Protein AF-A0A834FIR3-F1 (afdb_monomer)

Radius of gyration: 31.42 Å; Cα contacts (8 Å, |Δi|>4): 88; chains: 1; bounding box: 72×52×87 Å

pLDDT: mean 88.75, std 13.15, range [37.69, 98.5]

Foldseek 3Di:
DDDDDDDPDPPVVVVVVVLVVLLVVLVVCVVVVNFDADDDPVVVVVVVVLVVVLVVLVVVLVVLVVVLVVLVVVLVVLLVVLVVVLVVQDPPDPCNVVSVVVSVVSNVVSVVVSVCSVPPPNVVSVVVSVVSVVLVVLVVVLVSLSSQLRSLVVVLVVQVPDPDHDPVVNVVSVVSNVVSVVVNVVSVVVNVD

Structure (mmCIF, N/CA/C/O backbone):
data_AF-A0A834FIR3-F1
#
_entry.id   AF-A0A834FIR3-F1
#
loop_
_atom_site.group_PDB
_atom_site.id
_atom_site.type_symbol
_atom_site.label_atom_id
_atom_site.label_alt_id
_atom_site.label_comp_id
_atom_site.label_asym_id
_atom_site.label_entity_id
_atom_site.label_seq_id
_atom_site.pdbx_PDB_ins_code
_atom_site.Cartn_x
_atom_site.Cartn_y
_atom_site.Cartn_z
_atom_site.occupancy
_atom_site.B_iso_or_equiv
_atom_site.auth_seq_id
_atom_site.au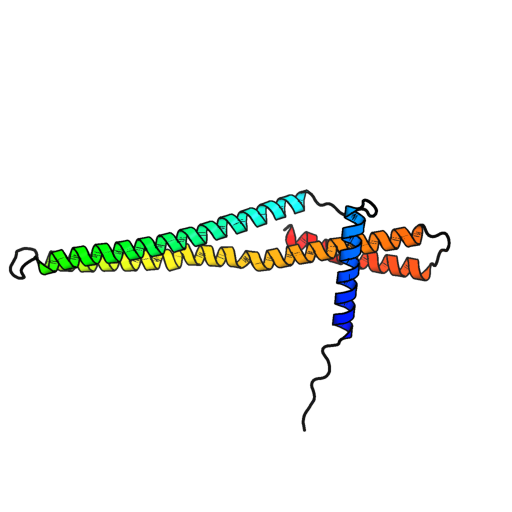th_comp_id
_atom_site.auth_asym_id
_atom_site.auth_atom_id
_atom_site.pdbx_PDB_model_num
ATOM 1 N N . MET A 1 1 ? 11.406 -41.138 27.921 1.00 37.69 1 MET A N 1
ATOM 2 C CA . MET A 1 1 ? 10.651 -40.087 28.632 1.00 37.69 1 MET A CA 1
ATOM 3 C C . MET A 1 1 ? 10.076 -39.148 27.589 1.00 37.69 1 MET A C 1
ATOM 5 O O . MET A 1 1 ? 10.851 -38.566 26.847 1.00 37.69 1 MET A O 1
ATOM 9 N N . ALA A 1 2 ? 8.752 -39.085 27.468 1.00 41.34 2 ALA A N 1
ATOM 10 C CA . ALA A 1 2 ? 8.058 -38.166 26.570 1.00 41.34 2 ALA A CA 1
ATOM 11 C C . ALA A 1 2 ? 7.219 -37.226 27.440 1.00 41.34 2 ALA A C 1
ATOM 13 O O . ALA A 1 2 ? 6.271 -37.675 28.084 1.00 41.34 2 ALA A O 1
ATOM 14 N N . GLU A 1 3 ? 7.594 -35.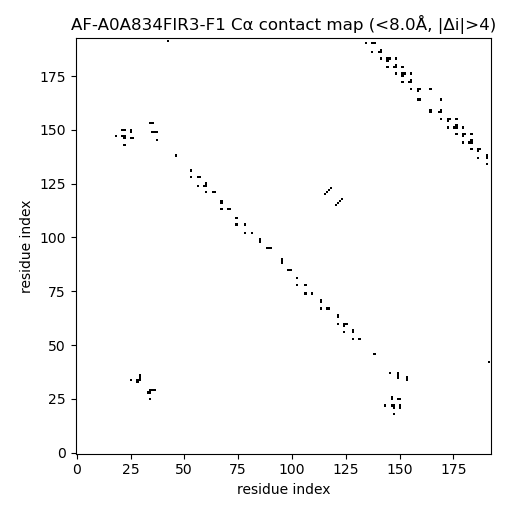949 27.503 1.00 38.56 3 GLU A N 1
ATOM 15 C CA . GLU A 1 3 ? 6.746 -34.924 28.106 1.00 38.56 3 GLU A CA 1
ATOM 16 C C . GLU A 1 3 ? 5.714 -34.453 27.079 1.00 38.56 3 GLU A C 1
ATOM 18 O O . GLU A 1 3 ? 6.030 -33.926 26.014 1.00 38.56 3 GLU A O 1
ATOM 23 N N . ILE A 1 4 ? 4.454 -34.699 27.422 1.00 43.91 4 ILE A N 1
ATOM 24 C CA . ILE A 1 4 ? 3.258 -34.301 26.689 1.00 43.91 4 ILE A CA 1
ATOM 25 C C . ILE A 1 4 ? 2.975 -32.829 27.006 1.00 43.91 4 ILE A C 1
ATOM 27 O O . ILE A 1 4 ? 2.707 -32.472 28.155 1.00 43.91 4 ILE A O 1
ATOM 31 N N . GLY A 1 5 ? 2.990 -31.980 25.975 1.00 43.16 5 GLY A N 1
ATOM 32 C CA . GLY A 1 5 ? 2.603 -30.572 26.053 1.00 43.16 5 GLY A CA 1
ATOM 33 C C . GLY A 1 5 ? 1.158 -30.401 26.531 1.00 43.16 5 GLY A C 1
ATOM 34 O O . GLY A 1 5 ? 0.202 -30.599 25.780 1.00 43.16 5 GLY A O 1
ATOM 35 N N . LYS A 1 6 ? 0.987 -30.019 27.800 1.00 45.47 6 LYS A N 1
ATOM 36 C CA . LYS A 1 6 ? -0.312 -29.721 28.409 1.00 45.47 6 LYS A CA 1
ATOM 37 C C . LYS A 1 6 ? -0.866 -28.383 27.902 1.00 45.47 6 LYS A C 1
ATOM 39 O O . LYS A 1 6 ? -0.466 -27.316 28.346 1.00 45.47 6 LYS A O 1
ATOM 44 N N . GLY A 1 7 ? -1.866 -28.475 27.027 1.00 46.91 7 GLY A N 1
ATOM 45 C CA . GLY A 1 7 ? -3.089 -27.675 27.099 1.00 46.91 7 GLY A CA 1
ATOM 46 C C . GLY A 1 7 ? -2.969 -26.155 26.965 1.00 46.91 7 GLY A C 1
ATOM 47 O O . GLY A 1 7 ? -3.201 -25.420 27.926 1.00 46.91 7 GLY A O 1
ATOM 48 N N . VAL A 1 8 ? -2.880 -25.661 25.728 1.00 50.97 8 VAL A N 1
ATOM 49 C CA . VAL A 1 8 ? -3.417 -24.333 25.360 1.00 50.97 8 VAL A CA 1
ATOM 50 C C . VAL A 1 8 ? -4.963 -24.411 25.291 1.00 50.97 8 VAL A C 1
ATOM 52 O O . VAL A 1 8 ? -5.600 -24.319 24.253 1.00 50.97 8 VAL A O 1
ATOM 55 N N . THR A 1 9 ? -5.532 -24.710 26.464 1.00 53.72 9 THR A N 1
ATOM 56 C CA . THR A 1 9 ? -6.818 -24.350 27.092 1.00 53.72 9 THR A CA 1
ATOM 57 C C . THR A 1 9 ? -8.055 -23.999 26.241 1.00 53.72 9 THR A C 1
ATOM 59 O O . THR A 1 9 ? -8.329 -22.835 25.938 1.00 53.72 9 THR A O 1
ATOM 62 N N . ALA A 1 10 ? -8.947 -24.986 26.083 1.00 60.44 10 ALA A N 1
ATOM 63 C CA . ALA A 1 10 ? -10.346 -24.848 25.649 1.00 60.44 10 ALA A CA 1
ATOM 64 C C . ALA A 1 10 ? -11.140 -23.713 26.345 1.00 60.44 10 ALA A C 1
ATOM 66 O O . ALA A 1 10 ? -12.034 -23.122 25.742 1.00 60.44 10 ALA A O 1
ATOM 67 N N . GLY A 1 11 ? -10.784 -23.334 27.580 1.00 59.84 11 GLY A N 1
ATOM 68 C CA . GLY A 1 11 ? -11.414 -22.222 28.309 1.00 59.84 11 GLY A CA 1
ATOM 69 C C . GLY A 1 11 ? -11.197 -20.834 27.685 1.00 59.84 11 GLY A C 1
ATOM 70 O O . GLY A 1 11 ? -12.103 -20.000 27.705 1.00 59.84 11 GLY A O 1
ATOM 71 N N . LYS A 1 12 ? -10.039 -20.577 27.055 1.00 61.72 12 LYS A N 1
ATOM 72 C CA . LYS A 1 12 ? -9.802 -19.318 26.318 1.00 61.72 12 LYS A CA 1
ATOM 73 C C . LYS A 1 12 ? -10.615 -19.270 25.025 1.00 61.72 12 LYS A C 1
ATOM 75 O O . LYS A 1 12 ? -11.109 -18.208 24.648 1.00 61.72 12 LYS A O 1
ATOM 80 N N . LEU A 1 13 ? -10.789 -20.420 24.372 1.00 65.06 13 LEU A N 1
ATOM 81 C CA . LEU A 1 13 ? -11.626 -20.550 23.180 1.00 65.06 13 LEU A CA 1
ATOM 82 C C . LEU A 1 13 ? -13.103 -20.308 23.522 1.00 65.06 13 LEU A C 1
ATOM 84 O O . LEU A 1 13 ? -13.733 -19.475 22.876 1.00 65.06 13 LEU A O 1
ATOM 88 N N . ALA A 1 14 ? -13.618 -20.925 24.591 1.00 70.38 14 ALA A N 1
ATOM 89 C CA . ALA A 1 14 ? -14.989 -20.715 25.066 1.00 70.38 14 ALA A CA 1
ATOM 90 C C . ALA A 1 14 ? -15.265 -19.244 25.440 1.00 70.38 14 ALA A C 1
ATOM 92 O O . ALA A 1 14 ? -16.246 -18.658 24.986 1.00 70.38 14 ALA A O 1
ATOM 93 N N . SER A 1 15 ? -14.347 -18.610 26.178 1.00 75.12 15 SER A N 1
ATOM 94 C CA . SER A 1 15 ? -14.413 -17.180 26.525 1.00 75.12 15 SER A CA 1
ATOM 95 C C . SER A 1 15 ? -14.449 -16.271 25.287 1.00 75.12 15 SER A C 1
ATOM 97 O O . SER A 1 15 ? -15.244 -15.330 25.211 1.00 75.12 15 SER A O 1
ATOM 99 N N . ASN A 1 16 ? -13.621 -16.560 24.280 1.00 74.44 16 ASN A N 1
ATOM 100 C CA . ASN A 1 16 ? -13.590 -15.793 23.036 1.00 74.44 16 ASN A CA 1
ATOM 101 C C . ASN A 1 16 ? -14.861 -15.980 22.198 1.00 74.44 16 ASN A C 1
ATOM 103 O O . ASN A 1 16 ? -15.331 -15.013 21.596 1.00 74.44 16 ASN A O 1
ATOM 107 N N . VAL A 1 17 ? -15.424 -17.191 22.167 1.00 80.81 17 VAL A N 1
ATOM 108 C CA . VAL A 1 17 ? -16.707 -17.473 21.507 1.00 80.81 17 VAL A CA 1
ATOM 109 C C . VAL A 1 17 ? -17.838 -16.712 22.199 1.00 80.81 17 VAL A C 1
ATOM 111 O O . VAL A 1 17 ? -18.606 -16.031 21.522 1.00 80.81 17 VAL A O 1
ATOM 114 N N . GLN A 1 18 ? -17.881 -16.714 23.533 1.00 81.00 18 GLN A N 1
ATOM 115 C CA . GLN A 1 18 ? -18.895 -15.979 24.290 1.00 81.00 18 GLN A CA 1
ATOM 116 C C . GLN A 1 18 ? -18.826 -14.465 24.043 1.00 81.00 18 GLN A C 1
ATOM 118 O O . GLN A 1 18 ? -19.854 -13.843 23.785 1.00 81.00 18 GLN A O 1
ATOM 123 N N . LYS A 1 19 ? -17.620 -13.878 24.002 1.00 82.94 19 LYS A N 1
ATOM 124 C CA . LYS A 1 19 ? -17.437 -12.459 23.635 1.00 82.94 19 LYS A CA 1
ATOM 125 C C . LYS A 1 19 ? -17.852 -12.150 22.196 1.00 82.94 19 LYS A C 1
ATOM 127 O O . LYS A 1 19 ? -18.292 -11.047 21.899 1.00 82.94 19 LYS A O 1
ATOM 132 N N . ARG A 1 20 ? -17.683 -13.090 21.260 1.00 79.88 20 ARG A N 1
ATOM 133 C CA . ARG A 1 20 ? -18.158 -12.901 19.877 1.00 79.88 20 ARG A CA 1
ATOM 134 C C . ARG A 1 20 ? -19.683 -12.859 19.819 1.00 79.88 20 ARG A C 1
ATOM 136 O O . ARG A 1 20 ? -20.220 -12.001 19.125 1.00 79.88 20 ARG A O 1
ATOM 143 N N . LEU A 1 21 ? -20.352 -13.743 20.560 1.00 80.56 21 LEU A N 1
ATOM 144 C CA . LEU A 1 21 ? -21.812 -13.779 20.647 1.00 80.56 21 LEU A CA 1
ATOM 145 C C . LEU A 1 21 ? -22.371 -12.512 21.302 1.00 80.56 21 LEU A C 1
ATOM 147 O O . LEU A 1 21 ? -23.276 -11.904 20.736 1.00 80.56 21 LEU A O 1
ATOM 151 N N . SER A 1 22 ? -21.788 -12.059 22.419 1.00 81.38 22 SER A N 1
ATOM 152 C CA . SER A 1 22 ? -22.238 -10.832 23.092 1.00 81.38 22 SER A CA 1
ATOM 153 C C . SER A 1 22 ? -22.094 -9.600 22.197 1.00 81.38 22 SER A C 1
ATOM 155 O O . SER A 1 22 ? -23.031 -8.821 22.072 1.00 81.38 22 SER A O 1
ATOM 157 N N . ARG A 1 23 ? -20.972 -9.459 21.478 1.00 87.25 23 ARG A N 1
ATOM 158 C CA . ARG A 1 23 ? -20.782 -8.363 20.511 1.00 87.25 23 ARG A CA 1
ATOM 159 C C . ARG A 1 23 ? -21.790 -8.398 19.371 1.00 87.25 23 ARG A C 1
ATOM 161 O O . ARG A 1 23 ? -22.250 -7.349 18.933 1.00 87.25 23 ARG A O 1
ATOM 168 N N . AL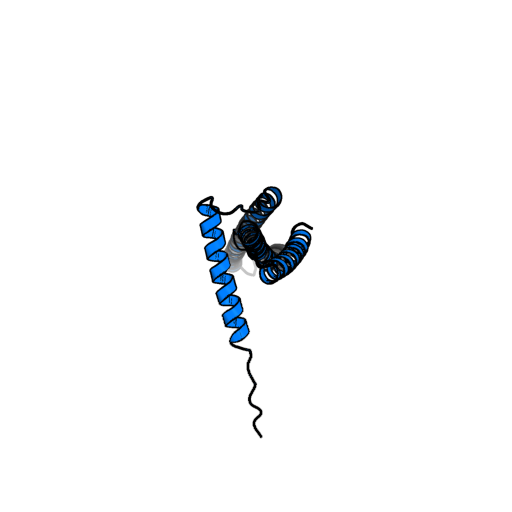A A 1 24 ? -22.083 -9.586 18.843 1.00 84.75 24 ALA A N 1
ATOM 169 C CA . ALA A 1 24 ? -23.066 -9.731 17.777 1.00 84.75 24 ALA A CA 1
ATOM 170 C C . ALA A 1 24 ? -24.461 -9.322 18.268 1.00 84.75 24 ALA A C 1
ATOM 172 O O . ALA A 1 24 ? -25.157 -8.587 17.573 1.00 84.75 24 ALA A O 1
ATOM 173 N N . GLN A 1 25 ? -24.827 -9.740 19.483 1.00 86.25 25 GLN A N 1
ATOM 174 C CA . GLN A 1 25 ? -26.074 -9.348 20.129 1.00 86.25 25 GLN A CA 1
ATOM 175 C C . GLN A 1 25 ? -26.152 -7.830 20.342 1.00 86.25 25 GLN A C 1
ATOM 177 O O . GLN A 1 25 ? -27.154 -7.227 19.965 1.00 86.25 25 GLN A O 1
ATOM 182 N N . GLU A 1 26 ? -25.096 -7.210 20.874 1.00 87.31 26 GLU A N 1
ATOM 183 C CA . GLU A 1 26 ? -25.044 -5.764 21.119 1.00 87.31 26 GLU A CA 1
ATOM 184 C C . GLU A 1 26 ? -25.233 -4.966 19.823 1.00 87.31 26 GLU A C 1
ATOM 186 O O . GLU A 1 26 ? -26.116 -4.117 19.736 1.00 87.31 26 GLU A O 1
ATOM 191 N N . LYS A 1 27 ? -24.502 -5.322 18.759 1.00 84.69 27 LYS A N 1
ATOM 192 C CA . LYS A 1 27 ? -24.646 -4.673 17.445 1.00 84.69 27 LYS A CA 1
ATOM 193 C C . LYS A 1 27 ? -26.062 -4.776 16.880 1.00 84.69 27 LYS A C 1
ATOM 195 O O . LYS A 1 27 ? -26.528 -3.858 16.210 1.00 84.69 27 LYS A O 1
ATOM 200 N N . VAL A 1 28 ? -26.745 -5.901 17.101 1.00 86.56 28 VAL A N 1
ATOM 201 C CA . VAL A 1 28 ? -28.147 -6.062 16.687 1.00 86.56 28 VAL A CA 1
ATOM 202 C C . VAL A 1 28 ? -29.057 -5.164 17.525 1.00 86.56 28 VAL A C 1
ATOM 204 O O . VAL A 1 28 ? -29.923 -4.499 16.964 1.00 86.56 28 VAL A O 1
ATOM 207 N N . MET A 1 29 ? -28.847 -5.093 18.841 1.00 80.88 29 MET A N 1
ATOM 208 C CA . MET A 1 29 ? -29.624 -4.228 19.737 1.00 80.88 29 MET A CA 1
ATOM 209 C C . MET A 1 29 ? -29.469 -2.744 19.387 1.00 80.88 29 MET A C 1
ATOM 211 O O . MET A 1 29 ? -30.474 -2.037 19.321 1.00 80.88 29 MET A O 1
ATOM 215 N N . GLN A 1 30 ? -28.249 -2.302 19.077 1.00 85.19 30 GLN A N 1
ATOM 216 C CA . GLN A 1 30 ? -27.955 -0.948 18.599 1.00 85.19 30 GLN A CA 1
ATOM 217 C C . GLN A 1 30 ? -28.688 -0.644 17.285 1.00 85.19 30 GLN A C 1
ATOM 219 O O . GLN A 1 30 ? -29.423 0.337 17.193 1.00 85.19 30 GLN A O 1
ATOM 224 N N . LYS A 1 31 ? -28.594 -1.539 16.288 1.00 85.00 31 LYS A N 1
ATOM 225 C CA . LYS A 1 31 ? -29.304 -1.390 15.001 1.00 85.00 31 LYS A CA 1
ATOM 226 C C . LYS A 1 31 ? -30.828 -1.343 15.133 1.00 85.00 31 LYS A C 1
ATOM 228 O O . LYS A 1 31 ? -31.489 -0.760 14.282 1.00 85.00 31 LYS A O 1
ATOM 233 N N . LEU A 1 32 ? -31.382 -1.973 16.167 1.00 84.50 32 LEU A N 1
ATOM 234 C CA . LEU A 1 32 ? -32.815 -1.958 16.467 1.00 84.50 32 LEU A CA 1
ATOM 235 C C . LEU A 1 32 ? -33.236 -0.775 17.359 1.00 84.50 32 LEU A C 1
ATOM 237 O O . LEU A 1 32 ? -34.404 -0.707 17.737 1.00 84.50 32 LEU A O 1
ATOM 241 N N . GLY A 1 33 ? -32.311 0.120 17.732 1.00 80.69 33 GLY A N 1
ATOM 242 C CA . GLY A 1 33 ? -32.575 1.256 18.623 1.00 80.69 33 GLY A CA 1
ATOM 243 C C . GLY A 1 33 ? -32.875 0.857 20.072 1.00 80.69 33 GLY A C 1
ATOM 244 O O . GLY A 1 33 ? -33.495 1.621 20.806 1.00 80.69 33 GLY A O 1
ATOM 245 N N . LYS A 1 34 ? -32.492 -0.360 20.481 1.00 83.25 34 LYS A N 1
ATOM 246 C CA . LYS A 1 34 ? -32.751 -0.911 21.824 1.00 83.25 34 LYS A CA 1
ATOM 247 C C . LYS A 1 34 ? -31.576 -0.754 22.792 1.00 83.25 34 LYS A C 1
ATOM 249 O O . LYS A 1 34 ? -31.751 -1.023 23.977 1.00 83.25 34 LYS A O 1
ATOM 254 N N . ALA A 1 35 ? -30.408 -0.357 22.296 1.00 80.81 35 ALA A N 1
ATOM 255 C CA . ALA A 1 35 ? -29.225 -0.038 23.085 1.00 80.81 35 ALA A CA 1
ATOM 256 C C . ALA A 1 35 ? -28.509 1.170 22.470 1.00 80.81 35 ALA A C 1
ATOM 258 O O . ALA A 1 35 ? -28.467 1.303 21.246 1.00 80.81 35 ALA A O 1
ATOM 259 N N . ASP A 1 36 ? -27.950 2.032 23.317 1.00 79.50 36 ASP A N 1
ATOM 260 C CA . ASP A 1 36 ? -27.189 3.198 22.872 1.00 79.50 36 ASP A CA 1
ATOM 261 C C . ASP A 1 36 ? -25.800 2.772 22.379 1.00 79.50 36 ASP A C 1
ATOM 263 O O . ASP A 1 36 ? -25.083 2.040 23.069 1.00 79.50 36 ASP A O 1
ATOM 267 N N . GLU A 1 37 ? -25.397 3.265 21.210 1.00 84.19 37 GLU A N 1
ATOM 268 C CA . GLU A 1 37 ? -24.061 3.064 20.639 1.00 84.19 37 GLU A CA 1
ATOM 269 C C . GLU A 1 37 ? -23.156 4.251 20.973 1.00 84.19 37 GLU A C 1
ATOM 271 O O . GLU A 1 37 ? -23.570 5.411 20.889 1.00 84.19 37 GLU A O 1
ATOM 276 N N . THR A 1 38 ? -21.906 3.974 21.345 1.00 81.69 38 THR A N 1
ATOM 277 C CA . THR A 1 38 ? -20.891 5.027 21.420 1.00 81.69 38 THR A CA 1
ATOM 278 C C . THR A 1 38 ? -20.473 5.423 20.005 1.00 81.69 38 THR A C 1
ATOM 280 O O . THR A 1 38 ? -19.922 4.611 19.266 1.00 81.69 38 THR A O 1
ATOM 283 N N . ARG A 1 39 ? -20.725 6.682 19.633 1.00 79.56 39 ARG A N 1
ATOM 284 C CA . ARG A 1 39 ? -20.301 7.259 18.351 1.00 79.56 39 ARG A CA 1
ATOM 285 C C . ARG A 1 39 ? -19.126 8.197 18.541 1.00 79.56 39 ARG A C 1
ATOM 287 O O . ARG A 1 39 ? -19.151 9.056 19.418 1.00 79.56 39 ARG A O 1
ATOM 294 N N . ASP A 1 40 ? -18.135 8.050 17.674 1.00 83.69 40 ASP A N 1
ATOM 295 C CA . ASP A 1 40 ? -16.948 8.896 17.627 1.00 83.69 40 ASP A CA 1
ATOM 296 C C . ASP A 1 40 ? -16.767 9.367 16.184 1.00 83.69 40 ASP A C 1
ATOM 298 O O . ASP A 1 40 ? -16.046 8.759 15.396 1.00 83.69 40 ASP A O 1
ATOM 302 N N . ALA A 1 41 ? -17.503 10.421 15.820 1.00 85.94 41 ALA A N 1
ATOM 303 C CA . ALA A 1 41 ? -17.556 10.916 14.446 1.00 85.94 41 ALA A CA 1
ATOM 304 C C . ALA A 1 41 ? -16.174 11.353 13.930 1.00 85.94 41 ALA A C 1
ATOM 306 O O . ALA A 1 41 ? -15.855 11.128 12.765 1.00 85.94 41 ALA A O 1
ATOM 307 N N . ALA A 1 42 ? -15.337 11.919 14.806 1.00 86.00 42 ALA A N 1
ATOM 308 C CA . ALA A 1 42 ? -13.970 12.293 14.462 1.00 86.00 42 ALA A CA 1
ATOM 309 C C . ALA A 1 42 ? -13.121 11.051 14.143 1.00 86.00 42 ALA A C 1
ATOM 311 O O . ALA A 1 42 ? -12.402 11.025 13.144 1.00 86.00 42 ALA A O 1
ATOM 312 N N . PHE A 1 43 ? -13.235 9.988 14.947 1.00 88.06 43 PHE A N 1
ATOM 313 C CA . PHE A 1 43 ? -12.555 8.726 14.659 1.00 88.06 43 PHE A CA 1
ATOM 314 C C . PHE A 1 43 ? -13.076 8.044 13.391 1.00 88.06 43 PHE A C 1
ATOM 316 O O . PHE A 1 43 ? -12.283 7.527 12.606 1.00 88.06 43 PHE A O 1
ATOM 323 N N . GLU A 1 44 ? -14.386 8.060 13.153 1.00 90.56 44 GLU A N 1
ATOM 324 C CA . GLU A 1 44 ? -14.986 7.523 11.926 1.00 90.56 44 GLU A CA 1
ATOM 325 C C . GLU A 1 44 ? -14.453 8.234 10.672 1.00 90.56 44 GLU A C 1
ATOM 327 O O . GLU A 1 44 ? -14.112 7.569 9.690 1.00 90.56 44 GLU A O 1
ATOM 332 N N . GLU A 1 45 ? -14.299 9.561 10.721 1.00 91.31 45 GLU A N 1
ATOM 333 C CA . GLU A 1 45 ? -13.676 10.340 9.647 1.00 91.31 45 GLU A CA 1
ATOM 334 C C . GLU A 1 45 ? -12.197 9.965 9.455 1.00 91.31 45 GLU A C 1
ATOM 336 O O . GLU A 1 45 ? -11.762 9.717 8.326 1.00 91.31 45 GLU A O 1
ATOM 341 N N . MET A 1 46 ? -11.428 9.831 10.543 1.00 91.44 46 MET A N 1
ATOM 342 C CA . MET A 1 46 ? -10.036 9.368 10.473 1.00 91.44 46 MET A CA 1
ATOM 343 C C . MET A 1 46 ? -9.925 7.970 9.848 1.00 91.44 46 MET A C 1
ATOM 345 O O . MET A 1 46 ? -9.055 7.737 9.010 1.00 91.44 46 MET A O 1
ATOM 349 N N . VAL A 1 47 ? -10.829 7.044 10.186 1.00 93.88 47 VAL A N 1
ATOM 350 C CA . VAL A 1 47 ? -10.877 5.699 9.588 1.00 93.88 47 VAL A CA 1
ATOM 351 C C . VAL A 1 47 ? -11.257 5.758 8.106 1.00 93.88 47 VAL A C 1
ATOM 353 O O . VAL A 1 47 ? -10.704 5.004 7.299 1.00 93.88 47 VAL A O 1
ATOM 356 N N . ALA A 1 48 ? -12.178 6.641 7.714 1.00 94.25 48 ALA A N 1
ATOM 357 C CA . ALA A 1 48 ? -12.518 6.851 6.309 1.00 94.25 48 ALA A CA 1
ATOM 358 C C . ALA A 1 48 ? -11.305 7.362 5.513 1.00 94.25 48 ALA A C 1
ATOM 360 O O . ALA A 1 48 ? -10.970 6.791 4.470 1.00 94.25 48 ALA A O 1
ATOM 361 N N . ASN A 1 49 ? -10.595 8.357 6.051 1.00 95.44 49 ASN A N 1
ATOM 362 C CA . ASN A 1 49 ? -9.370 8.900 5.463 1.00 95.44 49 ASN A CA 1
ATOM 363 C C . ASN A 1 49 ? -8.258 7.844 5.383 1.00 95.44 49 ASN A C 1
ATOM 365 O O . ASN A 1 49 ? -7.654 7.679 4.325 1.00 95.44 49 ASN A O 1
ATOM 369 N N . PHE A 1 50 ? -8.055 7.057 6.443 1.00 96.62 50 PHE A N 1
ATOM 370 C CA . PHE A 1 50 ? -7.114 5.933 6.459 1.00 96.62 50 PHE A CA 1
ATOM 371 C C . PHE A 1 50 ? -7.413 4.913 5.351 1.00 96.62 50 PHE A C 1
ATOM 373 O O . PHE A 1 50 ? -6.519 4.513 4.603 1.00 96.62 50 PHE A O 1
ATOM 380 N N . ASN A 1 51 ? -8.677 4.500 5.202 1.00 96.38 51 ASN A N 1
ATOM 381 C CA . ASN A 1 51 ? -9.064 3.536 4.170 1.00 96.38 51 ASN A CA 1
ATOM 382 C C . ASN A 1 51 ? -8.887 4.105 2.757 1.00 96.38 51 ASN A C 1
ATOM 384 O O . ASN A 1 51 ? -8.444 3.380 1.863 1.00 96.38 51 ASN A O 1
ATOM 388 N N . LYS A 1 52 ? -9.202 5.391 2.560 1.00 97.50 52 LYS A N 1
ATOM 389 C CA . LYS A 1 52 ? -8.966 6.092 1.295 1.00 97.50 52 LYS A CA 1
ATOM 390 C C . LYS A 1 52 ? -7.474 6.115 0.958 1.00 97.50 52 LYS A C 1
ATOM 392 O O . LYS A 1 52 ? -7.099 5.697 -0.133 1.00 97.50 52 LYS A O 1
ATOM 397 N N . GLN A 1 53 ? -6.633 6.505 1.912 1.00 97.50 53 GLN A N 1
ATOM 398 C CA . GLN A 1 53 ? -5.183 6.571 1.744 1.00 97.50 53 GLN A CA 1
ATOM 399 C C . GLN A 1 53 ? -4.576 5.195 1.417 1.00 97.50 53 GLN A C 1
ATOM 401 O O . GLN A 1 53 ? -3.766 5.074 0.500 1.00 97.50 53 GLN A O 1
ATOM 406 N N . MET A 1 54 ? -5.029 4.135 2.097 1.00 97.25 54 MET A N 1
ATOM 407 C CA . MET A 1 54 ? -4.624 2.753 1.805 1.00 97.25 54 MET A CA 1
ATOM 408 C C . MET A 1 54 ? -4.977 2.345 0.368 1.00 97.25 54 MET A C 1
ATOM 410 O O . MET A 1 54 ? -4.174 1.715 -0.326 1.00 97.25 54 MET A O 1
ATOM 414 N N . ALA A 1 55 ? -6.191 2.681 -0.080 1.00 97.94 55 ALA A N 1
ATOM 415 C CA . ALA A 1 55 ? -6.678 2.342 -1.413 1.00 97.94 55 ALA A CA 1
ATOM 416 C C . ALA A 1 55 ? -5.918 3.107 -2.507 1.00 97.94 55 ALA A C 1
ATOM 418 O O . ALA A 1 55 ? -5.499 2.504 -3.497 1.00 97.94 55 ALA A O 1
ATOM 419 N N . GLU A 1 56 ? -5.696 4.407 -2.311 1.00 98.12 56 GLU A N 1
ATOM 420 C CA . GLU A 1 56 ? -4.914 5.251 -3.219 1.00 98.12 56 GLU A CA 1
ATOM 421 C C . GLU A 1 56 ? -3.455 4.787 -3.303 1.00 98.12 56 GLU A C 1
ATOM 423 O O . GLU A 1 56 ? -2.934 4.628 -4.406 1.00 98.12 56 GLU A O 1
ATOM 428 N N . GLY A 1 57 ? -2.823 4.462 -2.171 1.00 97.62 57 GLY A N 1
ATOM 429 C CA . GLY A 1 57 ? -1.467 3.912 -2.154 1.00 97.62 57 GLY A CA 1
ATOM 430 C C . GLY A 1 57 ? -1.370 2.551 -2.856 1.00 97.62 57 GLY A C 1
ATOM 431 O O . GLY A 1 57 ? -0.451 2.320 -3.638 1.00 97.62 57 GLY A O 1
ATOM 432 N N . THR A 1 58 ? -2.353 1.665 -2.658 1.00 98.06 58 THR A N 1
ATOM 433 C CA . THR A 1 58 ? -2.408 0.365 -3.359 1.00 98.06 58 THR A CA 1
ATOM 434 C C . THR A 1 58 ? -2.561 0.550 -4.871 1.00 98.06 58 THR A C 1
ATOM 436 O O . THR A 1 58 ? -1.941 -0.167 -5.659 1.00 98.06 58 THR A O 1
ATOM 439 N N . LYS A 1 59 ? -3.371 1.529 -5.295 1.00 98.31 59 LYS A N 1
ATOM 440 C CA . LYS A 1 59 ? -3.502 1.888 -6.708 1.00 98.31 59 LYS A CA 1
ATOM 441 C C . LYS A 1 59 ? -2.171 2.401 -7.268 1.00 98.31 59 LYS A C 1
ATOM 443 O O . LYS A 1 59 ? -1.735 1.896 -8.297 1.00 98.31 59 LYS A O 1
ATOM 448 N N . LEU A 1 60 ? -1.500 3.315 -6.564 1.00 98.06 60 LEU A N 1
ATOM 449 C CA . LEU A 1 60 ? -0.181 3.827 -6.949 1.00 98.06 60 LEU A CA 1
ATOM 450 C C . LEU A 1 60 ? 0.843 2.696 -7.117 1.00 98.06 60 LEU A C 1
ATOM 452 O O . LEU A 1 60 ? 1.536 2.651 -8.126 1.00 98.06 60 LEU A O 1
ATOM 456 N N . GLN A 1 61 ? 0.907 1.753 -6.172 1.00 98.19 61 GLN A N 1
ATOM 457 C CA . GLN A 1 61 ? 1.795 0.589 -6.259 1.00 98.19 61 GLN A CA 1
ATOM 458 C C . GLN A 1 61 ? 1.527 -0.240 -7.523 1.00 98.19 61 GLN A C 1
ATOM 460 O O . GLN A 1 61 ? 2.459 -0.666 -8.206 1.00 98.19 61 GLN A O 1
ATOM 465 N N . LYS A 1 62 ? 0.249 -0.484 -7.838 1.00 98.38 62 LYS A N 1
ATOM 466 C CA . LYS A 1 62 ? -0.147 -1.225 -9.040 1.00 98.38 62 LYS A CA 1
ATOM 467 C C . LYS A 1 62 ? 0.280 -0.490 -10.311 1.00 98.38 62 LYS A C 1
ATOM 469 O O . LYS A 1 62 ? 0.851 -1.118 -11.201 1.00 98.38 62 LYS A O 1
ATOM 474 N N . ASP A 1 63 ? 0.017 0.810 -10.378 1.00 98.12 63 ASP A N 1
ATOM 475 C CA . ASP A 1 63 ? 0.341 1.634 -11.542 1.00 98.12 63 ASP A CA 1
ATOM 476 C C . ASP A 1 63 ? 1.868 1.752 -11.721 1.00 98.12 63 ASP A C 1
ATOM 478 O O . ASP A 1 63 ? 2.364 1.635 -12.840 1.00 98.12 63 ASP A O 1
ATOM 482 N N . LEU A 1 64 ? 2.633 1.845 -10.627 1.00 98.00 64 LEU A N 1
ATOM 483 C CA . LEU A 1 64 ? 4.099 1.827 -10.647 1.00 98.00 64 LEU A CA 1
ATOM 484 C C . LEU A 1 64 ? 4.660 0.488 -11.151 1.00 98.00 64 LEU A C 1
ATOM 486 O O . LEU A 1 64 ? 5.568 0.470 -11.978 1.00 98.00 64 LEU A O 1
ATOM 490 N N . LYS A 1 65 ? 4.092 -0.645 -10.721 1.00 97.62 65 LYS A N 1
ATOM 491 C CA . LYS A 1 65 ? 4.482 -1.969 -11.241 1.00 97.62 65 LYS A CA 1
ATOM 492 C C . LYS A 1 65 ? 4.178 -2.101 -12.734 1.00 97.62 65 LYS A C 1
ATOM 494 O O . LYS A 1 65 ? 4.992 -2.644 -13.475 1.00 97.62 65 LYS A O 1
ATOM 499 N N . ALA A 1 66 ? 3.034 -1.587 -13.188 1.00 98.19 66 ALA A N 1
ATOM 500 C CA . ALA A 1 66 ? 2.705 -1.552 -14.612 1.00 98.19 66 ALA A CA 1
ATOM 501 C C . ALA A 1 66 ? 3.687 -0.666 -15.399 1.00 98.19 66 ALA A C 1
ATOM 503 O O . ALA A 1 66 ? 4.139 -1.059 -16.474 1.00 98.19 66 ALA A O 1
ATOM 504 N N . TYR A 1 67 ? 4.070 0.483 -14.837 1.00 98.00 67 TYR A N 1
ATOM 505 C CA . TYR A 1 67 ? 5.084 1.362 -15.412 1.00 98.00 67 TYR A CA 1
ATOM 506 C C . TYR A 1 67 ? 6.439 0.660 -15.573 1.00 98.00 67 TYR A C 1
ATOM 508 O O . TYR A 1 67 ? 7.022 0.709 -16.651 1.00 98.00 67 TYR A O 1
ATOM 516 N N . MET A 1 68 ? 6.905 -0.073 -14.558 1.00 97.25 68 MET A N 1
ATOM 517 C CA . MET A 1 68 ? 8.155 -0.843 -14.643 1.00 97.25 68 MET A CA 1
ATOM 518 C C . MET A 1 68 ? 8.136 -1.880 -15.772 1.00 97.25 68 MET A C 1
ATOM 520 O O . MET A 1 68 ? 9.116 -2.025 -16.502 1.00 97.25 68 MET A O 1
ATOM 524 N N . VAL A 1 69 ? 7.008 -2.572 -15.962 1.00 97.56 69 VAL A N 1
ATOM 525 C CA . VAL A 1 69 ? 6.839 -3.512 -17.083 1.00 97.56 69 VAL A CA 1
ATOM 526 C C . VAL A 1 69 ? 6.922 -2.784 -18.429 1.00 97.56 69 VAL A C 1
ATOM 528 O O . VAL A 1 69 ? 7.566 -3.279 -19.356 1.00 97.56 69 VAL A O 1
ATOM 531 N N . ALA A 1 70 ? 6.316 -1.599 -18.540 1.00 98.44 70 ALA A N 1
ATOM 532 C CA . ALA A 1 70 ? 6.396 -0.783 -19.750 1.00 98.44 70 ALA A CA 1
ATOM 533 C C . ALA A 1 70 ? 7.831 -0.300 -20.030 1.00 98.44 70 ALA A C 1
ATOM 535 O O . ALA A 1 70 ? 8.288 -0.402 -21.166 1.00 98.44 70 ALA A O 1
ATOM 536 N N . VAL A 1 71 ? 8.564 0.143 -19.002 1.00 97.75 71 VAL A N 1
ATOM 537 C CA . VAL A 1 71 ? 9.987 0.524 -19.094 1.00 97.75 71 VAL A CA 1
ATOM 538 C C . VAL A 1 71 ? 10.833 -0.644 -19.592 1.00 97.75 71 VAL A C 1
ATOM 540 O O . VAL A 1 71 ? 11.588 -0.486 -20.546 1.00 97.75 71 VAL A O 1
ATOM 543 N N . LYS A 1 72 ? 10.650 -1.840 -19.022 1.00 97.25 72 LYS A N 1
ATOM 544 C CA . LYS A 1 72 ? 11.348 -3.048 -19.478 1.00 97.25 72 LYS A CA 1
ATOM 545 C C . LYS A 1 72 ? 11.035 -3.380 -20.941 1.00 97.25 72 LYS A C 1
ATOM 547 O O . LYS A 1 72 ? 11.932 -3.706 -21.710 1.00 97.25 72 LYS A O 1
ATOM 552 N N . THR A 1 73 ? 9.772 -3.252 -21.339 1.00 98.50 73 THR A N 1
ATOM 553 C CA . THR A 1 73 ? 9.355 -3.484 -22.731 1.00 98.50 73 THR A CA 1
ATOM 554 C C . THR A 1 73 ? 9.993 -2.467 -23.684 1.00 98.50 73 THR A C 1
ATOM 556 O O . THR A 1 73 ? 10.403 -2.827 -24.787 1.00 98.50 73 THR A O 1
ATOM 559 N N . MET A 1 74 ? 10.107 -1.204 -23.262 1.00 98.50 74 MET A N 1
ATOM 560 C CA . MET A 1 74 ? 10.775 -0.153 -24.032 1.00 98.50 74 MET A CA 1
ATOM 561 C C . MET A 1 74 ? 12.276 -0.423 -24.169 1.00 98.50 74 MET A C 1
ATOM 563 O O . MET A 1 74 ? 12.806 -0.308 -25.269 1.00 98.50 74 MET A O 1
ATOM 567 N N . HIS A 1 75 ? 12.940 -0.851 -23.092 1.00 98.25 75 HIS A N 1
ATOM 568 C CA . HIS A 1 75 ? 14.340 -1.281 -23.126 1.00 98.25 75 HIS A CA 1
ATOM 569 C C . HIS A 1 75 ? 14.555 -2.421 -24.128 1.00 98.25 75 HIS A C 1
ATOM 571 O O . HIS A 1 75 ? 15.415 -2.324 -24.997 1.00 98.25 75 HIS A O 1
ATOM 577 N N . GLU A 1 76 ? 13.728 -3.468 -24.083 1.00 98.31 76 GLU A N 1
ATOM 578 C CA . GLU A 1 76 ? 13.804 -4.590 -25.031 1.00 98.31 76 GLU A CA 1
ATOM 579 C C . GLU A 1 76 ? 13.534 -4.164 -26.486 1.00 98.31 76 GLU A C 1
ATOM 581 O O . GLU A 1 76 ? 14.110 -4.718 -27.423 1.00 98.31 76 GLU A O 1
ATOM 586 N N . ALA A 1 77 ? 12.649 -3.189 -26.710 1.00 98.44 77 ALA A N 1
ATOM 587 C CA . ALA A 1 77 ? 12.423 -2.616 -28.036 1.00 98.44 77 ALA A CA 1
ATOM 588 C C . ALA A 1 77 ? 13.618 -1.773 -28.514 1.00 98.44 77 ALA A C 1
ATOM 590 O O . ALA A 1 77 ? 14.031 -1.923 -29.662 1.00 98.44 77 ALA A O 1
ATOM 591 N N . SER A 1 78 ? 14.189 -0.947 -27.631 1.00 97.94 78 SER A N 1
ATOM 592 C CA . SER A 1 78 ? 15.384 -0.135 -27.889 1.00 97.94 78 SER A CA 1
ATOM 593 C C . SER A 1 78 ? 16.571 -1.012 -28.271 1.00 97.94 78 SER A C 1
ATOM 595 O O . SER A 1 78 ? 17.208 -0.758 -29.288 1.00 97.94 78 SER A O 1
ATOM 597 N N . ARG A 1 79 ? 16.813 -2.084 -27.507 1.00 97.62 79 ARG A N 1
ATOM 598 C CA . ARG A 1 79 ? 17.916 -3.014 -27.758 1.00 97.62 79 ARG A CA 1
ATOM 599 C C . ARG A 1 79 ? 17.779 -3.698 -29.112 1.00 97.62 79 ARG A C 1
ATOM 601 O O . ARG A 1 79 ? 18.696 -3.640 -29.907 1.00 97.62 79 ARG A O 1
ATOM 608 N N . ARG A 1 80 ? 16.591 -4.226 -29.438 1.00 98.12 80 ARG A N 1
ATOM 609 C CA . ARG A 1 80 ? 16.345 -4.842 -30.758 1.00 98.12 80 ARG A CA 1
ATOM 610 C C . ARG A 1 80 ? 16.584 -3.879 -31.918 1.00 98.12 80 ARG A C 1
ATOM 612 O O . ARG A 1 80 ? 17.060 -4.300 -32.964 1.00 98.12 80 ARG A O 1
ATOM 619 N N . LEU A 1 81 ? 16.227 -2.605 -31.757 1.00 96.81 81 LEU A N 1
ATOM 620 C CA . LEU A 1 81 ? 16.491 -1.592 -32.778 1.00 96.81 81 LEU A CA 1
ATOM 621 C C . LEU A 1 81 ? 17.997 -1.336 -32.938 1.00 96.81 81 LEU A C 1
ATOM 623 O O . LEU A 1 81 ? 18.467 -1.200 -34.065 1.00 96.81 81 LEU A O 1
ATOM 627 N N . GLN A 1 82 ? 18.735 -1.286 -31.827 1.00 96.06 82 GLN A N 1
ATOM 628 C CA . GLN A 1 82 ? 20.192 -1.150 -31.826 1.00 96.06 82 GLN A CA 1
ATOM 629 C C . GLN A 1 82 ? 20.879 -2.380 -32.425 1.00 96.06 82 GLN A C 1
ATOM 631 O O . GLN A 1 82 ? 21.764 -2.204 -33.253 1.00 96.06 82 GLN A O 1
ATOM 636 N N . ASP A 1 83 ? 20.413 -3.590 -32.111 1.00 95.00 83 ASP A N 1
ATOM 637 C CA . ASP A 1 83 ? 20.902 -4.838 -32.706 1.00 95.00 83 ASP A CA 1
ATOM 638 C C . ASP A 1 83 ? 20.720 -4.815 -34.233 1.00 95.00 83 ASP A C 1
ATOM 640 O O . ASP A 1 83 ? 21.660 -5.068 -34.978 1.00 95.00 83 ASP A O 1
ATOM 644 N N . CYS A 1 84 ? 19.539 -4.411 -34.726 1.00 96.38 84 CYS A N 1
ATOM 645 C CA . CYS A 1 84 ? 19.310 -4.260 -36.166 1.00 96.38 84 CYS A CA 1
ATOM 646 C C . CYS A 1 84 ? 20.248 -3.231 -36.814 1.00 96.38 84 CYS A C 1
ATOM 648 O O . CYS A 1 84 ? 20.672 -3.430 -37.951 1.00 96.38 84 CYS A O 1
ATOM 650 N N . LEU A 1 85 ? 20.552 -2.126 -36.126 1.00 94.56 85 LEU A N 1
ATOM 651 C CA . LEU A 1 85 ? 21.510 -1.141 -36.626 1.00 94.56 85 LEU A CA 1
ATOM 652 C C . LEU A 1 85 ? 22.924 -1.727 -36.662 1.00 94.56 85 LEU A C 1
ATOM 654 O O . LEU A 1 85 ? 23.595 -1.584 -37.678 1.00 94.56 85 LEU A O 1
ATOM 658 N N . ALA A 1 86 ? 23.351 -2.397 -35.592 1.00 92.06 86 ALA A N 1
ATOM 659 C CA . ALA A 1 86 ? 24.668 -3.014 -35.487 1.00 92.06 86 ALA A CA 1
ATOM 660 C C . ALA A 1 86 ? 24.880 -4.101 -36.552 1.00 92.06 86 ALA A C 1
ATOM 662 O O . ALA A 1 86 ? 25.949 -4.147 -37.154 1.00 92.06 86 ALA A O 1
ATOM 663 N N . ASP A 1 87 ? 23.852 -4.908 -36.837 1.00 93.88 87 ASP A N 1
ATOM 664 C CA . ASP A 1 87 ? 23.867 -5.936 -37.886 1.00 93.88 87 ASP A CA 1
ATOM 665 C C . ASP A 1 87 ? 23.973 -5.339 -39.299 1.00 93.88 87 ASP A C 1
ATOM 667 O O . ASP A 1 87 ? 24.551 -5.952 -40.195 1.00 93.88 87 ASP A O 1
ATOM 671 N N . MET A 1 88 ? 23.389 -4.156 -39.522 1.00 95.69 88 MET A N 1
ATOM 672 C CA . MET A 1 88 ? 23.431 -3.460 -40.813 1.00 95.69 88 MET A CA 1
ATOM 673 C C . MET A 1 88 ? 24.701 -2.625 -41.017 1.00 95.69 88 MET A C 1
ATOM 675 O O . MET A 1 88 ? 24.986 -2.238 -42.151 1.00 95.69 88 MET A O 1
ATOM 679 N N . TYR A 1 89 ? 25.413 -2.278 -39.942 1.00 95.44 89 TYR A N 1
ATOM 680 C CA . TYR A 1 89 ? 26.576 -1.396 -39.988 1.00 95.44 89 TYR A CA 1
ATOM 681 C C . TYR A 1 89 ? 27.853 -2.217 -40.158 1.00 95.44 89 TYR A C 1
ATOM 683 O O . TYR A 1 89 ? 28.289 -2.902 -39.232 1.00 95.44 89 TYR A O 1
ATOM 691 N N . GLU A 1 90 ? 28.462 -2.149 -41.341 1.00 96.12 90 GLU A N 1
ATOM 692 C CA . GLU A 1 90 ? 29.637 -2.970 -41.639 1.00 96.12 90 GLU A CA 1
ATOM 693 C C . GLU A 1 90 ? 30.834 -2.611 -40.735 1.00 96.12 90 GLU A C 1
ATOM 695 O O . GLU A 1 90 ? 31.007 -1.445 -40.361 1.00 96.12 90 GLU A O 1
ATOM 700 N N . PRO A 1 91 ? 31.699 -3.583 -40.391 1.00 95.81 91 PRO A N 1
ATOM 701 C CA . PRO A 1 91 ? 32.808 -3.357 -39.462 1.00 95.81 91 PRO A CA 1
ATOM 702 C C . PRO A 1 91 ? 33.836 -2.309 -39.9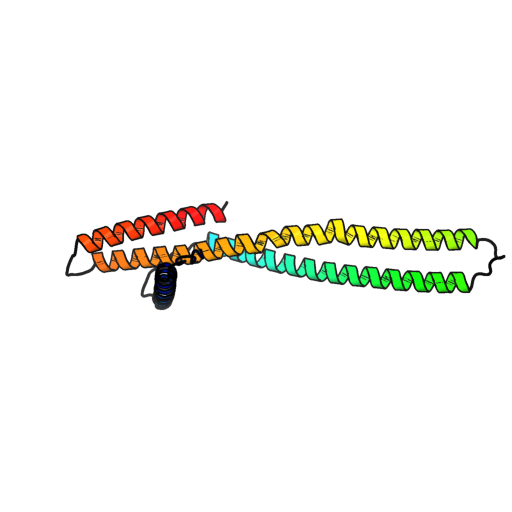08 1.00 95.81 91 PRO A C 1
ATOM 704 O O . PRO A 1 91 ? 34.507 -1.714 -39.070 1.00 95.81 91 PRO A O 1
ATOM 707 N N . ASP A 1 92 ? 34.000 -2.109 -41.215 1.00 96.31 92 ASP A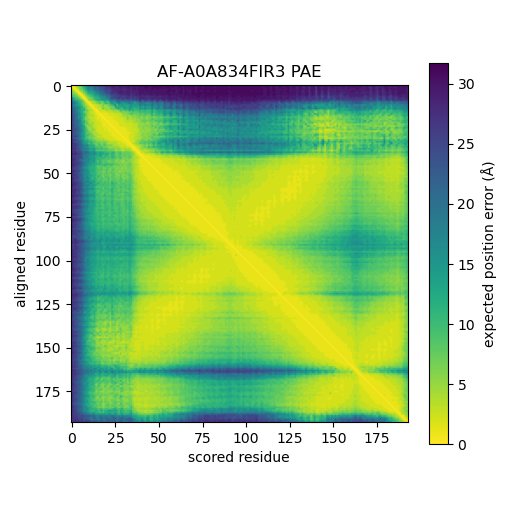 N 1
ATOM 708 C CA . ASP A 1 92 ? 34.956 -1.167 -41.804 1.00 96.31 92 ASP A CA 1
ATOM 709 C C . ASP A 1 92 ? 34.361 0.228 -42.045 1.00 96.31 92 ASP A C 1
ATOM 711 O O . ASP A 1 92 ? 35.068 1.146 -42.476 1.00 96.31 92 ASP A O 1
ATOM 715 N N . TRP A 1 93 ? 33.068 0.413 -41.762 1.00 97.81 93 TRP A N 1
ATOM 716 C CA . TRP A 1 93 ? 32.427 1.711 -41.890 1.00 97.81 93 TRP A CA 1
ATOM 717 C C . TRP A 1 93 ? 32.881 2.657 -40.780 1.00 97.81 93 TRP A C 1
ATOM 719 O O . TRP A 1 93 ? 33.000 2.304 -39.606 1.00 97.81 93 TRP A O 1
ATOM 729 N N . PHE A 1 94 ? 33.120 3.907 -41.174 1.00 97.31 94 PHE A N 1
ATOM 730 C CA . PHE A 1 94 ? 33.505 4.977 -40.262 1.00 97.31 94 PHE A CA 1
ATOM 731 C C . PHE A 1 94 ? 32.479 5.121 -39.133 1.00 97.31 94 PHE A C 1
ATOM 733 O O . PHE A 1 94 ? 31.304 5.313 -39.418 1.00 97.31 94 PHE A O 1
ATOM 740 N N . GLY A 1 95 ? 32.914 5.105 -37.873 1.00 95.75 95 GLY A N 1
ATOM 741 C CA . GLY A 1 95 ? 32.014 5.293 -36.733 1.00 95.75 95 GLY A CA 1
ATOM 742 C C . GLY A 1 95 ? 31.439 4.005 -36.130 1.00 95.75 95 GLY A C 1
ATOM 743 O O . GLY A 1 95 ? 30.557 4.094 -35.273 1.00 95.75 95 GLY A O 1
ATOM 744 N N . LYS A 1 96 ? 31.866 2.811 -36.582 1.00 95.75 96 LYS A N 1
ATOM 745 C CA . LYS A 1 96 ? 31.360 1.528 -36.059 1.00 95.75 96 LYS A CA 1
ATOM 746 C C . LYS A 1 96 ? 31.611 1.375 -34.558 1.00 95.75 96 LYS A C 1
ATOM 748 O O . LYS A 1 96 ? 30.672 1.083 -33.824 1.00 95.75 96 LYS A O 1
ATOM 753 N N . GLU A 1 97 ? 32.847 1.594 -34.108 1.00 95.69 97 GLU A N 1
ATOM 754 C CA . GLU A 1 97 ? 33.221 1.449 -32.692 1.00 95.69 97 GLU A CA 1
ATOM 755 C C . GLU A 1 97 ? 32.443 2.431 -31.804 1.00 95.69 97 GLU A C 1
ATOM 757 O O . GLU A 1 97 ? 31.945 2.054 -30.746 1.00 95.69 97 GLU A O 1
ATOM 762 N N . GLU A 1 98 ? 32.266 3.676 -32.255 1.00 95.69 98 GLU A N 1
ATOM 763 C CA . GLU A 1 98 ? 31.481 4.682 -31.539 1.00 95.69 98 GLU A CA 1
ATOM 764 C C . GLU A 1 98 ? 29.989 4.327 -31.485 1.00 95.69 98 GLU A C 1
ATOM 766 O O . GLU A 1 98 ? 29.325 4.589 -30.481 1.00 95.69 98 GLU A O 1
ATOM 771 N N . THR A 1 99 ? 29.455 3.723 -32.551 1.00 94.69 99 THR A N 1
ATOM 772 C CA . THR A 1 99 ? 28.058 3.264 -32.601 1.00 94.69 99 THR A CA 1
ATOM 773 C C . THR A 1 99 ? 27.818 2.117 -31.621 1.00 94.69 99 THR A C 1
ATOM 775 O O . THR A 1 99 ? 26.813 2.131 -30.908 1.00 94.69 99 THR A O 1
ATOM 778 N N . ASP A 1 100 ? 28.748 1.162 -31.542 1.00 94.56 100 ASP A N 1
ATOM 779 C CA . ASP A 1 100 ? 28.670 0.040 -30.600 1.00 94.56 100 ASP A CA 1
ATOM 780 C C . ASP A 1 100 ? 28.788 0.516 -29.151 1.00 94.56 100 ASP A C 1
ATOM 782 O O . ASP A 1 100 ? 27.957 0.154 -28.317 1.00 94.56 100 ASP A O 1
ATOM 786 N N . ALA A 1 101 ? 29.748 1.402 -28.867 1.00 96.31 101 ALA A N 1
ATOM 787 C CA . ALA A 1 101 ? 29.902 2.001 -27.544 1.00 96.31 101 ALA A CA 1
ATOM 788 C C . ALA A 1 101 ? 28.627 2.744 -27.107 1.00 96.31 101 ALA A C 1
ATOM 790 O O . ALA A 1 101 ? 28.168 2.590 -25.977 1.00 96.31 101 ALA A O 1
ATOM 791 N N . LEU A 1 102 ? 27.991 3.492 -28.019 1.00 95.81 102 LEU A N 1
ATOM 792 C CA . LEU A 1 102 ? 26.731 4.177 -27.726 1.00 95.81 102 LEU A CA 1
ATOM 793 C C . LEU A 1 102 ? 25.581 3.197 -27.434 1.00 95.81 102 LEU A C 1
ATOM 795 O O . LEU A 1 102 ? 24.703 3.500 -26.617 1.00 95.81 102 LEU A O 1
ATOM 799 N N . ALA A 1 103 ? 25.554 2.037 -28.097 1.00 95.75 103 ALA A N 1
ATOM 800 C CA . ALA A 1 103 ? 24.568 0.997 -27.819 1.00 95.75 103 ALA A CA 1
ATOM 801 C C . ALA A 1 103 ? 24.761 0.401 -26.413 1.00 95.75 103 ALA A C 1
ATOM 803 O O . ALA A 1 103 ? 23.785 0.301 -25.664 1.00 95.75 103 ALA A O 1
ATOM 804 N N . GLU A 1 104 ? 26.003 0.097 -26.022 1.00 96.50 104 GLU A N 1
ATOM 805 C CA . GLU A 1 104 ? 26.349 -0.388 -24.676 1.00 96.50 104 GLU A CA 1
ATOM 806 C C . GLU A 1 104 ? 26.027 0.640 -23.577 1.00 96.50 104 GLU A C 1
ATOM 808 O O . GLU A 1 104 ? 25.415 0.299 -22.557 1.00 96.50 104 GLU A O 1
ATOM 813 N N . ASP A 1 105 ? 26.358 1.916 -23.803 1.00 97.81 105 ASP A N 1
ATOM 814 C CA . ASP A 1 105 ? 26.026 3.012 -22.886 1.00 97.81 105 ASP A CA 1
ATOM 815 C C . ASP A 1 105 ? 24.506 3.144 -22.712 1.00 97.81 105 ASP A C 1
ATOM 817 O O . ASP A 1 105 ? 23.996 3.305 -21.600 1.00 97.81 105 ASP A O 1
ATOM 821 N N . THR A 1 106 ? 23.753 3.028 -23.809 1.00 97.50 106 THR A N 1
ATOM 822 C CA . THR A 1 106 ? 22.287 3.083 -23.763 1.00 97.50 106 THR A CA 1
ATOM 823 C C . THR A 1 106 ? 21.701 1.911 -22.973 1.00 97.50 106 THR A C 1
ATOM 825 O O . THR A 1 106 ? 20.782 2.119 -22.178 1.00 97.50 106 THR A O 1
ATOM 828 N N . ASP A 1 107 ? 22.210 0.687 -23.164 1.00 97.44 107 ASP A N 1
ATOM 829 C CA . ASP A 1 107 ? 21.775 -0.487 -22.393 1.00 97.44 107 ASP A CA 1
ATOM 830 C C . ASP A 1 107 ? 22.060 -0.297 -20.895 1.00 97.44 107 ASP A C 1
ATOM 832 O O . ASP A 1 107 ? 21.176 -0.514 -20.062 1.00 97.44 107 ASP A O 1
ATOM 836 N N . THR A 1 108 ? 23.239 0.234 -20.560 1.00 98.31 108 THR A N 1
ATOM 837 C CA . THR A 1 108 ? 23.625 0.567 -19.181 1.00 98.31 108 THR A CA 1
ATOM 838 C C . THR A 1 108 ? 22.659 1.572 -18.551 1.00 98.31 108 THR A C 1
ATOM 840 O O . THR A 1 108 ? 22.141 1.325 -17.459 1.00 98.31 108 THR A O 1
ATOM 843 N N . LEU A 1 109 ? 22.324 2.659 -19.256 1.00 98.44 109 LEU A N 1
ATOM 844 C CA . LEU A 1 109 ? 21.361 3.657 -18.776 1.00 98.44 109 LEU A CA 1
ATOM 845 C C . LEU A 1 109 ? 19.966 3.058 -18.536 1.00 98.44 109 LEU A C 1
ATOM 847 O O . LEU A 1 109 ? 19.299 3.410 -17.558 1.00 98.44 109 LEU A O 1
ATOM 851 N N . TRP A 1 110 ? 19.516 2.131 -19.389 1.00 98.44 110 TRP A N 1
ATOM 852 C CA . TRP A 1 110 ? 18.252 1.420 -19.179 1.00 98.44 110 TRP A CA 1
ATOM 853 C C . TRP A 1 110 ? 18.275 0.544 -17.924 1.00 98.44 110 TRP A C 1
ATOM 855 O O . TRP A 1 110 ? 17.306 0.550 -17.154 1.00 98.44 110 TRP A O 1
ATOM 865 N N . LEU A 1 111 ? 19.366 -0.196 -17.707 1.00 97.44 111 LEU A N 1
ATOM 866 C CA . LEU A 1 111 ? 19.539 -1.055 -16.535 1.00 97.44 111 LEU A CA 1
ATOM 867 C C . LEU A 1 111 ? 19.568 -0.235 -15.241 1.00 97.44 111 LEU A C 1
ATOM 869 O O . LEU A 1 111 ? 18.842 -0.555 -14.295 1.00 97.44 111 LEU A O 1
ATOM 873 N N . GLU A 1 112 ? 20.335 0.857 -15.219 1.00 97.81 112 GLU A N 1
ATOM 874 C CA . GLU A 1 112 ? 20.385 1.787 -14.088 1.00 97.81 112 GLU A CA 1
ATOM 875 C C . GLU A 1 112 ? 19.015 2.402 -13.802 1.00 97.81 112 GLU A C 1
ATOM 877 O O . GLU A 1 112 ? 18.589 2.468 -12.646 1.00 97.81 112 GLU A O 1
ATOM 882 N N . TYR A 1 113 ? 18.284 2.802 -14.845 1.00 97.88 113 TYR A N 1
ATOM 883 C CA . TYR A 1 113 ? 16.951 3.369 -14.690 1.00 97.88 113 TYR A CA 1
ATOM 884 C C . TYR A 1 113 ? 15.956 2.363 -14.099 1.00 97.88 113 TYR A C 1
ATOM 886 O O . TYR A 1 113 ? 15.220 2.686 -13.161 1.00 97.88 113 TYR A O 1
ATOM 894 N N . HIS A 1 114 ? 15.958 1.121 -14.592 1.00 96.25 114 HIS A N 1
ATOM 895 C CA . HIS A 1 114 ? 15.113 0.058 -14.049 1.00 96.25 114 HIS A CA 1
ATOM 896 C C . HIS A 1 114 ? 15.450 -0.234 -12.578 1.00 96.25 114 HIS A C 1
ATOM 898 O O . HIS A 1 114 ? 14.545 -0.373 -11.743 1.00 96.25 114 HIS A O 1
ATOM 904 N N . GLN A 1 115 ? 16.742 -0.303 -12.246 1.00 96.25 115 GLN A N 1
ATOM 905 C CA . GLN A 1 115 ? 17.197 -0.511 -10.874 1.00 96.25 115 GLN A CA 1
ATOM 906 C C . GLN A 1 115 ? 16.769 0.650 -9.967 1.00 96.25 115 GLN A C 1
ATOM 908 O O . GLN A 1 115 ? 16.215 0.417 -8.893 1.00 96.25 115 GLN A O 1
ATOM 913 N N . ASN A 1 116 ? 16.921 1.895 -10.428 1.00 96.75 116 ASN A N 1
ATOM 914 C CA . ASN A 1 116 ? 16.513 3.083 -9.685 1.00 96.75 116 ASN A CA 1
ATOM 915 C C . ASN A 1 116 ? 15.010 3.069 -9.358 1.00 96.75 116 ASN A C 1
ATOM 917 O O . ASN A 1 116 ? 14.637 3.242 -8.196 1.00 96.75 116 ASN A O 1
ATOM 921 N N . ILE A 1 117 ? 14.139 2.795 -10.339 1.00 95.88 117 ILE A N 1
ATOM 922 C CA . ILE A 1 117 ? 12.691 2.718 -10.081 1.00 95.88 117 ILE A CA 1
ATOM 923 C C . ILE A 1 117 ? 12.384 1.623 -9.049 1.00 95.88 117 ILE A C 1
ATOM 925 O O . ILE A 1 117 ? 11.546 1.824 -8.167 1.00 95.88 117 ILE A O 1
ATOM 929 N N . THR A 1 118 ? 13.066 0.480 -9.139 1.00 93.94 118 THR A N 1
ATOM 930 C CA . THR A 1 118 ? 12.873 -0.646 -8.215 1.00 93.94 118 THR A CA 1
ATOM 931 C C . THR A 1 118 ? 13.251 -0.261 -6.782 1.00 93.94 118 THR A C 1
ATOM 933 O O . THR A 1 118 ? 12.432 -0.387 -5.867 1.00 93.94 118 THR A O 1
ATOM 936 N N . ASP A 1 119 ? 14.457 0.268 -6.591 1.00 94.44 119 ASP A N 1
ATOM 937 C CA . ASP A 1 119 ? 15.026 0.489 -5.259 1.00 94.44 119 ASP A CA 1
ATOM 938 C C . ASP A 1 119 ? 14.559 1.791 -4.612 1.00 94.44 119 ASP A C 1
ATOM 940 O O . ASP A 1 119 ? 14.393 1.854 -3.395 1.00 94.44 119 ASP A O 1
ATOM 944 N N . GLN A 1 120 ? 14.345 2.845 -5.403 1.00 93.31 120 GLN A N 1
ATOM 945 C CA . GLN A 1 120 ? 13.996 4.165 -4.875 1.00 93.31 120 GLN A CA 1
ATOM 946 C C . GLN A 1 120 ? 12.493 4.416 -4.877 1.00 93.31 120 GLN A C 1
ATOM 948 O O . GLN A 1 120 ? 11.979 5.028 -3.944 1.00 93.31 120 GLN A O 1
ATOM 953 N N . SER A 1 121 ? 11.765 3.955 -5.897 1.00 94.19 121 SER A N 1
ATOM 954 C CA . SER A 1 121 ? 10.329 4.239 -6.004 1.00 94.19 121 SER A CA 1
ATOM 955 C C . SER A 1 121 ? 9.486 3.096 -5.444 1.00 94.19 121 SER A C 1
ATOM 957 O O . SER A 1 121 ? 8.686 3.310 -4.529 1.00 94.19 121 SER A O 1
ATOM 959 N N . LEU A 1 122 ? 9.668 1.873 -5.954 1.00 95.12 122 LEU A N 1
ATOM 960 C CA . LEU A 1 122 ? 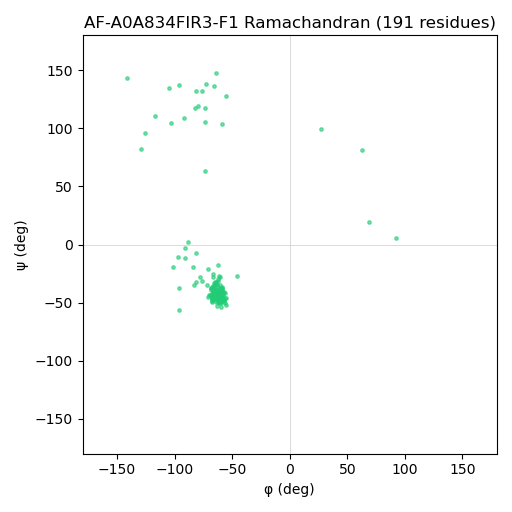8.816 0.743 -5.585 1.00 95.12 122 LEU A CA 1
ATOM 961 C C . LEU A 1 122 ? 9.018 0.332 -4.124 1.00 95.12 122 LEU A C 1
ATOM 963 O O . LEU A 1 122 ? 8.033 0.207 -3.396 1.00 95.12 122 LEU A O 1
ATOM 967 N N . LEU A 1 123 ? 10.268 0.199 -3.671 1.00 96.06 123 LEU A N 1
ATOM 968 C CA . LEU A 1 123 ? 10.563 -0.140 -2.277 1.00 96.06 123 LEU A CA 1
ATOM 969 C C . LEU A 1 123 ? 9.982 0.882 -1.285 1.00 96.06 123 LEU A C 1
ATOM 971 O O . LEU A 1 123 ? 9.462 0.494 -0.236 1.00 96.06 123 LEU A O 1
ATOM 975 N N . CYS A 1 124 ? 10.020 2.178 -1.615 1.00 96.44 124 CYS A N 1
ATOM 976 C CA . CYS A 1 124 ? 9.422 3.225 -0.784 1.00 96.44 124 CYS A CA 1
ATOM 977 C C . CYS A 1 124 ? 7.903 3.055 -0.658 1.00 96.44 124 CYS A C 1
ATOM 979 O O . CYS A 1 124 ? 7.369 3.106 0.453 1.00 96.44 124 CYS A O 1
ATOM 981 N N . VAL A 1 125 ? 7.205 2.804 -1.773 1.00 97.31 125 VAL A N 1
ATOM 982 C CA . VAL A 1 125 ? 5.752 2.564 -1.767 1.00 97.31 125 VAL A CA 1
ATOM 983 C C . VAL A 1 125 ? 5.407 1.279 -1.007 1.00 97.31 125 VAL A C 1
ATOM 985 O O . VAL A 1 125 ? 4.472 1.280 -0.205 1.00 97.31 125 VAL A O 1
ATOM 988 N N . ASP A 1 126 ? 6.173 0.204 -1.199 1.00 97.31 126 ASP A N 1
ATOM 989 C CA . ASP A 1 126 ? 5.971 -1.071 -0.503 1.00 97.31 126 ASP A CA 1
ATOM 990 C C . ASP A 1 126 ? 6.157 -0.919 1.014 1.00 97.31 126 ASP A C 1
ATOM 992 O O . ASP A 1 126 ? 5.314 -1.370 1.794 1.00 97.31 126 ASP A O 1
ATOM 996 N N . THR A 1 127 ? 7.210 -0.216 1.438 1.00 97.25 127 THR A N 1
ATOM 997 C CA . THR A 1 127 ? 7.498 0.054 2.856 1.00 97.25 127 THR A CA 1
ATOM 998 C C . THR A 1 127 ? 6.421 0.928 3.495 1.00 97.25 127 THR A C 1
ATOM 1000 O O . THR A 1 127 ? 5.998 0.687 4.626 1.00 97.25 127 THR A O 1
ATOM 1003 N N . TYR A 1 128 ? 5.936 1.933 2.767 1.00 96.88 128 TYR A N 1
ATOM 1004 C CA . TYR A 1 128 ? 4.822 2.764 3.203 1.00 96.88 128 TYR A CA 1
ATOM 1005 C C . TYR A 1 128 ? 3.534 1.941 3.388 1.00 96.88 128 TYR A C 1
ATOM 1007 O O . TYR A 1 128 ? 2.900 1.993 4.445 1.00 96.88 128 TYR A O 1
ATOM 1015 N N . LEU A 1 129 ? 3.174 1.120 2.397 1.00 97.75 129 LEU A N 1
ATOM 1016 C CA . LEU A 1 129 ? 1.973 0.284 2.447 1.00 97.75 129 LEU A CA 1
ATOM 1017 C C . LEU A 1 129 ? 2.045 -0.816 3.515 1.00 97.75 129 LEU A C 1
ATOM 1019 O O . LEU A 1 129 ? 1.009 -1.202 4.063 1.00 97.75 129 LEU A O 1
ATOM 1023 N N . ALA A 1 130 ? 3.246 -1.284 3.862 1.00 97.38 130 ALA A N 1
ATOM 1024 C CA . ALA A 1 130 ? 3.458 -2.299 4.893 1.00 97.38 130 ALA A CA 1
ATOM 1025 C C . ALA A 1 130 ? 2.998 -1.867 6.300 1.00 97.38 130 ALA A C 1
ATOM 1027 O O . ALA A 1 130 ? 2.767 -2.726 7.150 1.00 97.38 130 ALA A O 1
ATOM 1028 N N . GLN A 1 131 ? 2.801 -0.566 6.548 1.00 95.62 131 GLN A N 1
ATOM 1029 C CA . GLN A 1 131 ? 2.326 -0.042 7.838 1.00 95.62 131 GLN A CA 1
ATOM 1030 C C . GLN A 1 131 ? 0.808 -0.213 8.031 1.00 95.62 131 GLN A C 1
ATOM 1032 O O . GLN A 1 131 ? 0.313 -0.352 9.154 1.00 95.62 131 GLN A O 1
ATOM 1037 N N . PHE A 1 132 ? 0.039 -0.246 6.938 1.00 96.25 132 PHE A N 1
ATOM 1038 C CA . PHE A 1 132 ? -1.425 -0.269 6.991 1.00 96.25 132 PHE A CA 1
ATOM 1039 C C . PHE A 1 132 ? -2.020 -1.519 7.662 1.00 96.25 132 PHE A C 1
ATOM 1041 O O . PHE A 1 132 ? -2.966 -1.362 8.439 1.00 96.25 132 PHE A O 1
ATOM 1048 N N . PRO A 1 133 ? -1.532 -2.755 7.424 1.00 96.50 133 PRO A N 1
ATOM 1049 C CA . PRO A 1 133 ? -2.095 -3.954 8.047 1.00 96.50 133 PRO A CA 1
ATOM 1050 C C . PRO A 1 133 ? -2.098 -3.911 9.578 1.00 96.50 133 PRO A C 1
ATOM 1052 O O . PRO A 1 133 ? -3.092 -4.298 10.201 1.00 96.50 133 PRO A O 1
ATOM 1055 N N . GLU A 1 134 ? -1.021 -3.412 10.187 1.00 94.31 134 GLU A N 1
ATOM 1056 C CA . GLU A 1 134 ? -0.919 -3.296 11.641 1.00 94.31 134 GLU A CA 1
ATOM 1057 C C . GLU A 1 134 ? -1.914 -2.263 12.181 1.00 94.31 134 GLU A C 1
ATOM 1059 O O . GLU A 1 134 ? -2.706 -2.570 13.079 1.00 94.31 134 GLU A O 1
ATOM 1064 N N . ILE A 1 135 ? -1.946 -1.065 11.590 1.00 94.25 135 ILE A N 1
ATOM 1065 C CA . ILE A 1 135 ? -2.869 0.006 11.992 1.00 94.25 135 ILE A CA 1
ATOM 1066 C C . ILE A 1 135 ? -4.324 -0.455 11.829 1.00 94.25 135 ILE A C 1
ATOM 1068 O O . ILE A 1 135 ? -5.131 -0.326 12.752 1.00 94.25 135 ILE A O 1
ATOM 1072 N N . LYS A 1 136 ? -4.653 -1.113 10.713 1.00 95.06 136 LYS A N 1
ATOM 1073 C CA . LYS A 1 136 ? -5.978 -1.698 10.465 1.00 95.06 136 LYS A CA 1
ATOM 1074 C C . LYS A 1 136 ? -6.360 -2.732 11.527 1.00 95.06 136 LYS A C 1
ATOM 1076 O O . LYS A 1 136 ? -7.510 -2.772 11.971 1.00 95.06 136 LYS A O 1
ATOM 1081 N N . ALA A 1 137 ? -5.411 -3.558 11.973 1.00 94.50 137 ALA A N 1
ATOM 1082 C CA . ALA A 1 137 ? -5.645 -4.513 13.053 1.00 94.50 137 ALA A CA 1
ATOM 1083 C C . ALA A 1 137 ? -5.905 -3.817 14.402 1.00 94.50 137 ALA A C 1
ATOM 1085 O O . ALA A 1 137 ? -6.746 -4.293 15.179 1.00 94.50 137 ALA A O 1
ATOM 1086 N N . ARG A 1 138 ? -5.233 -2.687 14.669 1.00 93.44 138 ARG A N 1
ATOM 1087 C CA . ARG A 1 138 ? -5.449 -1.849 15.861 1.00 93.44 138 ARG A CA 1
ATOM 1088 C C . ARG A 1 138 ? -6.821 -1.170 15.836 1.00 93.44 138 ARG A C 1
ATOM 1090 O O . ARG A 1 138 ? -7.543 -1.306 16.824 1.00 93.44 138 ARG A O 1
ATOM 1097 N N . ILE A 1 139 ? -7.233 -0.584 14.706 1.00 93.81 139 ILE A N 1
ATOM 1098 C CA . ILE A 1 139 ? -8.591 -0.039 14.493 1.00 93.81 139 ILE A CA 1
ATOM 1099 C C . ILE A 1 139 ? -9.641 -1.128 14.762 1.00 93.81 139 ILE A C 1
ATOM 1101 O O . ILE A 1 139 ? -10.490 -0.985 15.638 1.00 93.81 139 ILE A O 1
ATOM 1105 N N . ALA A 1 140 ? -9.506 -2.302 14.134 1.00 92.94 140 ALA A N 1
ATOM 1106 C CA . ALA A 1 140 ? -10.441 -3.407 14.347 1.00 92.94 140 ALA A CA 1
ATOM 1107 C C . ALA A 1 140 ? -10.457 -3.918 15.803 1.00 92.94 140 ALA A C 1
ATOM 1109 O O . ALA A 1 140 ? -11.461 -4.463 16.275 1.00 92.94 140 ALA A O 1
ATOM 1110 N N . LYS A 1 141 ? -9.335 -3.809 16.530 1.00 93.69 141 LYS A N 1
ATOM 1111 C CA . LYS A 1 141 ? -9.269 -4.135 17.960 1.00 93.69 141 LYS A CA 1
ATOM 1112 C C . LYS A 1 141 ? -10.013 -3.091 18.788 1.00 93.69 141 LYS A C 1
ATOM 1114 O O . LYS A 1 141 ? -10.784 -3.513 19.648 1.00 93.69 141 LYS A O 1
ATOM 1119 N N . ARG A 1 142 ? -9.825 -1.798 18.509 1.00 93.56 142 ARG A N 1
ATOM 1120 C CA . ARG A 1 142 ? -10.564 -0.695 19.138 1.00 93.56 142 ARG A CA 1
ATOM 1121 C C . ARG A 1 142 ? -12.070 -0.875 18.953 1.00 93.56 142 ARG A C 1
ATOM 1123 O O . ARG A 1 142 ? -12.773 -0.925 19.954 1.00 93.56 142 ARG A O 1
ATOM 1130 N N . ASP A 1 143 ? -12.549 -1.117 17.734 1.00 91.56 143 ASP A N 1
ATOM 1131 C CA . ASP A 1 143 ? -13.988 -1.287 17.460 1.00 91.56 143 ASP A CA 1
ATOM 1132 C C . ASP A 1 143 ? -14.598 -2.448 18.254 1.00 91.56 143 ASP A C 1
ATOM 1134 O O . ASP A 1 143 ? -15.687 -2.350 18.814 1.00 91.56 143 ASP A O 1
ATOM 1138 N N . ARG A 1 144 ? -13.871 -3.569 18.373 1.00 92.50 144 ARG A N 1
ATOM 1139 C CA . ARG A 1 144 ? -14.307 -4.693 19.219 1.00 92.50 144 ARG A CA 1
ATOM 1140 C C . ARG A 1 144 ? -14.376 -4.321 20.700 1.00 92.50 144 ARG A C 1
ATOM 1142 O O . ARG A 1 144 ? -15.179 -4.915 21.413 1.00 92.50 144 ARG A O 1
ATOM 1149 N N . LYS A 1 145 ? -13.512 -3.417 21.168 1.00 92.75 145 LYS A N 1
ATOM 1150 C CA . LYS A 1 145 ? -13.473 -2.960 22.563 1.00 92.75 145 LYS A CA 1
ATOM 1151 C C . LYS A 1 145 ? -14.505 -1.892 22.874 1.00 92.75 145 LYS A C 1
ATOM 1153 O O . LYS A 1 145 ? -15.070 -1.950 23.957 1.00 92.75 145 LYS A O 1
ATOM 1158 N N . MET A 1 146 ? -14.832 -1.045 21.907 1.00 92.25 146 MET A N 1
ATOM 1159 C CA . MET A 1 146 ? -15.976 -0.140 21.984 1.00 92.25 146 MET A CA 1
ATOM 1160 C C . MET A 1 146 ? -17.278 -0.921 22.199 1.00 92.25 146 MET A C 1
ATOM 1162 O O . MET A 1 146 ? -18.016 -0.648 23.134 1.00 92.25 146 MET A O 1
ATOM 1166 N N . VAL A 1 147 ? -17.497 -1.985 21.417 1.00 90.88 147 VAL A N 1
ATOM 1167 C CA . VAL A 1 147 ? -18.688 -2.840 21.572 1.00 90.88 147 VAL A CA 1
ATOM 1168 C C . VAL A 1 147 ? -18.674 -3.617 22.897 1.00 90.88 147 VAL A C 1
ATOM 1170 O O . VAL A 1 147 ? -19.722 -3.790 23.512 1.00 90.88 147 VAL A O 1
ATOM 1173 N N . ASP A 1 148 ? -17.505 -4.088 23.360 1.00 91.44 148 ASP A N 1
ATOM 1174 C CA . ASP A 1 148 ? -17.387 -4.708 24.694 1.00 91.44 148 ASP A CA 1
ATOM 1175 C C . ASP A 1 148 ? -17.803 -3.707 25.799 1.00 91.44 148 ASP A C 1
ATOM 1177 O O . ASP A 1 148 ? -18.489 -4.095 26.745 1.00 91.44 148 ASP A O 1
ATOM 1181 N N . PHE A 1 149 ? -17.408 -2.433 25.671 1.00 92.38 149 PHE A N 1
ATOM 1182 C CA . PHE A 1 149 ? -17.765 -1.354 26.596 1.00 92.38 149 PHE A CA 1
ATOM 1183 C C . PHE A 1 149 ? -19.259 -1.012 26.551 1.00 92.38 149 PHE A C 1
ATOM 1185 O O . PHE A 1 149 ? -19.899 -1.002 27.603 1.00 92.38 149 PHE A O 1
ATOM 1192 N N . ASP A 1 150 ? -19.835 -0.823 25.361 1.00 91.56 150 ASP A N 1
ATOM 1193 C CA . ASP A 1 150 ? -21.271 -0.554 25.196 1.00 91.56 150 ASP A CA 1
ATOM 1194 C C . ASP A 1 150 ? -22.123 -1.677 25.802 1.00 91.56 150 ASP A C 1
ATOM 1196 O O . ASP A 1 150 ? -23.082 -1.410 26.527 1.00 91.56 150 ASP A O 1
ATOM 1200 N N . SER A 1 151 ? -21.716 -2.935 25.602 1.00 90.75 151 SER A N 1
ATOM 1201 C CA . SER A 1 151 ? -22.420 -4.085 26.172 1.00 90.75 151 SER A CA 1
ATOM 1202 C C . SER A 1 151 ? -22.340 -4.135 27.699 1.00 90.75 151 SER A C 1
ATOM 1204 O O . SER A 1 151 ? -23.348 -4.392 28.363 1.00 90.75 151 SER A O 1
ATOM 1206 N N . ALA A 1 152 ? -21.175 -3.829 28.285 1.00 92.00 152 ALA A N 1
ATOM 1207 C CA . ALA A 1 152 ? -21.032 -3.721 29.738 1.00 92.00 152 ALA A CA 1
ATOM 1208 C C . ALA A 1 152 ? -21.884 -2.570 30.306 1.00 92.00 152 ALA A C 1
ATOM 1210 O O . ALA A 1 152 ? -22.553 -2.742 31.328 1.00 92.00 152 ALA A O 1
ATOM 1211 N N . ARG A 1 153 ? -21.934 -1.427 29.605 1.00 93.81 153 ARG A N 1
ATOM 1212 C CA . ARG A 1 153 ? -22.758 -0.265 29.971 1.00 93.81 153 ARG A CA 1
ATOM 1213 C C . ARG A 1 153 ? -24.244 -0.612 29.942 1.00 93.81 153 ARG A C 1
ATOM 1215 O O . ARG A 1 153 ? -24.960 -0.328 30.903 1.00 93.81 153 ARG A O 1
ATOM 1222 N N . HIS A 1 154 ? -24.700 -1.268 28.875 1.00 91.62 154 HIS A N 1
ATOM 1223 C CA . HIS A 1 154 ? -26.080 -1.724 28.740 1.00 91.62 154 HIS A CA 1
ATOM 1224 C C . HIS A 1 154 ? -26.445 -2.756 29.822 1.00 91.62 154 HIS A C 1
ATOM 1226 O O . HIS A 1 154 ? -27.501 -2.648 30.452 1.00 91.62 154 HIS A O 1
ATOM 1232 N N . HIS A 1 155 ? -25.560 -3.721 30.102 1.00 91.69 155 HIS A N 1
ATOM 1233 C CA . HIS A 1 155 ? -25.781 -4.720 31.149 1.00 91.69 155 HIS A CA 1
ATOM 1234 C C . HIS A 1 155 ? -25.919 -4.084 32.539 1.00 91.69 155 HIS A C 1
ATOM 1236 O O . HIS A 1 155 ? -26.894 -4.356 33.246 1.00 91.69 155 HIS A O 1
ATOM 1242 N N . PHE A 1 156 ? -24.998 -3.187 32.901 1.00 92.44 156 PHE A N 1
ATOM 1243 C CA . PHE A 1 156 ? -25.049 -2.452 34.164 1.00 92.44 156 PHE A CA 1
ATOM 1244 C C . PHE A 1 156 ? -26.336 -1.620 34.287 1.00 92.44 156 PHE A C 1
ATOM 1246 O O . PHE A 1 156 ? -27.049 -1.718 35.290 1.00 92.44 156 PHE A O 1
ATOM 1253 N N . ALA A 1 157 ? -26.701 -0.872 33.239 1.00 91.06 157 ALA A N 1
ATOM 1254 C CA . ALA A 1 157 ? -27.929 -0.077 33.215 1.00 91.06 157 ALA A CA 1
ATOM 1255 C C . ALA A 1 157 ? -29.194 -0.943 33.365 1.00 91.06 157 ALA A C 1
ATOM 1257 O O . ALA A 1 157 ? -30.135 -0.557 34.065 1.00 91.06 157 ALA A O 1
ATOM 1258 N N . SER A 1 158 ? -29.221 -2.128 32.745 1.00 91.25 158 SER A N 1
ATOM 1259 C CA . SER A 1 158 ? -30.325 -3.081 32.888 1.00 91.25 158 SER A CA 1
ATOM 1260 C C . SER A 1 158 ? -30.452 -3.611 34.318 1.00 91.25 158 SER A C 1
ATOM 1262 O O . SER A 1 158 ? -31.575 -3.762 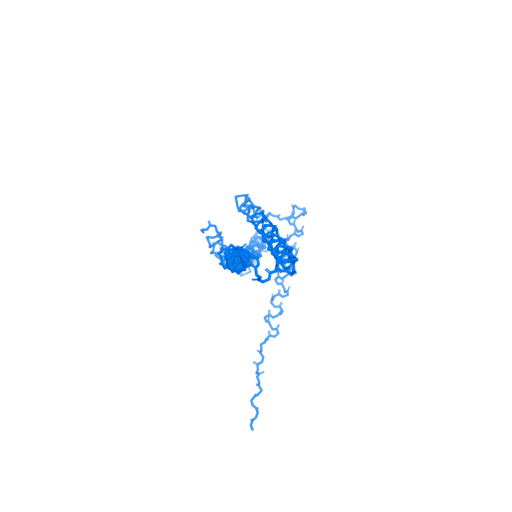34.802 1.00 91.25 158 SER A O 1
ATOM 1264 N N . LEU A 1 159 ? -29.336 -3.905 34.997 1.00 91.31 159 LEU A N 1
ATOM 1265 C CA . LEU A 1 159 ? -29.351 -4.374 36.387 1.00 91.31 159 LEU A CA 1
ATOM 1266 C C . LEU A 1 159 ? -29.806 -3.273 37.353 1.00 91.31 159 LEU A C 1
ATOM 1268 O O . LEU A 1 159 ? -30.604 -3.545 38.247 1.00 91.31 159 LEU A O 1
ATOM 1272 N N . GLN A 1 160 ? -29.386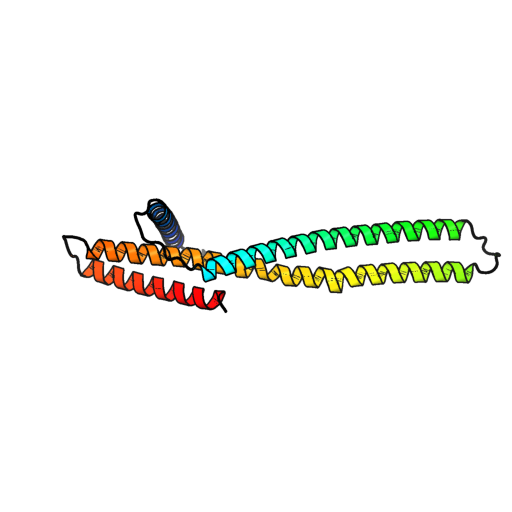 -2.024 37.128 1.00 88.19 160 GLN A N 1
ATOM 1273 C CA . GLN A 1 160 ? -29.815 -0.867 37.925 1.00 88.19 160 GLN A CA 1
ATOM 1274 C C . GLN A 1 160 ? -31.325 -0.592 37.826 1.00 88.19 160 GLN A C 1
ATOM 1276 O O . GLN A 1 160 ? -31.953 -0.204 38.813 1.00 88.19 160 GLN A O 1
ATOM 1281 N N . LYS A 1 161 ? -31.923 -0.826 36.649 1.00 88.75 161 LYS A N 1
ATOM 1282 C CA . LYS A 1 161 ? -33.367 -0.660 36.398 1.00 88.75 161 LYS A CA 1
ATOM 1283 C C . LYS A 1 161 ? -34.220 -1.849 36.871 1.00 88.75 161 LYS A C 1
ATOM 1285 O O . LYS A 1 161 ? -35.448 -1.773 36.824 1.00 88.75 161 LYS A O 1
ATOM 1290 N N . SER A 1 162 ? -33.606 -2.950 37.310 1.00 88.56 162 SER A N 1
ATOM 1291 C CA . SER A 1 162 ? -34.327 -4.134 37.787 1.00 88.56 162 SER A CA 1
ATOM 1292 C C . SER A 1 162 ? -35.114 -3.838 39.067 1.00 88.56 162 SER A C 1
ATOM 1294 O O . SER A 1 162 ? -34.596 -3.251 40.015 1.00 88.56 162 SER A O 1
ATOM 1296 N N . LYS A 1 163 ? -36.361 -4.328 39.140 1.00 84.75 163 LYS A N 1
ATOM 1297 C CA . LYS A 1 163 ? -37.191 -4.252 40.360 1.00 84.75 163 LYS A CA 1
ATOM 1298 C C . LYS A 1 163 ? -36.644 -5.107 41.509 1.00 84.75 163 LYS A C 1
ATOM 1300 O O . LYS A 1 163 ? -36.933 -4.826 42.666 1.00 84.75 163 LYS A O 1
ATOM 1305 N N . LYS A 1 164 ? -35.880 -6.158 41.196 1.00 87.12 164 LYS A N 1
ATOM 1306 C CA . LYS A 1 164 ? -35.152 -6.975 42.176 1.00 87.12 164 LYS A CA 1
ATOM 1307 C C . LYS A 1 164 ? -33.685 -6.573 42.115 1.00 87.12 164 LYS A C 1
ATOM 1309 O O . LYS A 1 164 ? -33.007 -6.932 41.148 1.00 87.12 164 LYS A O 1
ATOM 1314 N N . LYS A 1 165 ? -33.231 -5.811 43.108 1.00 85.56 165 LYS A N 1
ATOM 1315 C CA . LYS A 1 165 ? -31.827 -5.415 43.219 1.00 85.56 165 LYS A CA 1
ATOM 1316 C C . LYS A 1 165 ? -31.016 -6.546 43.839 1.00 85.56 165 LYS A C 1
ATOM 1318 O O . LYS A 1 165 ? -31.433 -7.151 44.820 1.00 85.56 165 LYS A O 1
ATOM 1323 N N . ASP A 1 166 ? -29.894 -6.847 43.203 1.00 91.38 166 ASP A N 1
ATOM 1324 C CA . ASP A 1 166 ? -28.904 -7.820 43.649 1.00 91.38 166 ASP A CA 1
ATOM 1325 C C . ASP A 1 166 ? -27.570 -7.079 43.688 1.00 91.38 166 ASP A C 1
ATOM 1327 O O . ASP A 1 166 ? -26.922 -6.892 42.654 1.00 91.38 166 ASP A O 1
ATOM 1331 N N . ASP A 1 167 ? -27.216 -6.584 44.871 1.00 90.88 167 ASP A N 1
ATOM 1332 C CA . ASP A 1 167 ? -26.083 -5.674 45.046 1.00 90.88 167 ASP A CA 1
ATOM 1333 C C . ASP A 1 167 ? -24.756 -6.338 44.656 1.00 90.88 167 ASP A C 1
ATOM 1335 O O . ASP A 1 167 ? -23.881 -5.687 44.088 1.00 90.88 167 ASP A O 1
ATOM 1339 N N . ALA A 1 168 ? -24.633 -7.656 44.849 1.00 91.06 168 ALA A N 1
ATOM 1340 C CA . ALA A 1 168 ? -23.456 -8.413 44.435 1.00 91.06 168 ALA A CA 1
ATOM 1341 C C . ALA A 1 168 ? -23.317 -8.471 42.903 1.00 91.06 168 ALA A C 1
ATOM 1343 O O . ALA A 1 168 ? -22.220 -8.293 42.368 1.00 91.06 168 ALA A O 1
ATOM 1344 N N . LYS A 1 169 ? -24.421 -8.689 42.173 1.00 90.00 169 LYS A N 1
ATOM 1345 C CA . LYS A 1 169 ? -24.404 -8.653 40.698 1.00 90.00 169 LYS A CA 1
ATOM 1346 C C . LYS A 1 169 ? -24.162 -7.250 40.155 1.00 90.00 169 LYS A C 1
ATOM 1348 O O . LYS A 1 169 ? -23.461 -7.113 39.156 1.00 90.00 169 LYS A O 1
ATOM 1353 N N . ILE A 1 170 ? -24.726 -6.232 40.801 1.00 91.31 170 ILE A N 1
ATOM 1354 C CA . ILE A 1 170 ? -24.541 -4.831 40.411 1.00 91.31 170 ILE A CA 1
ATOM 1355 C C . ILE A 1 170 ? -23.073 -4.423 40.579 1.00 91.31 170 ILE A C 1
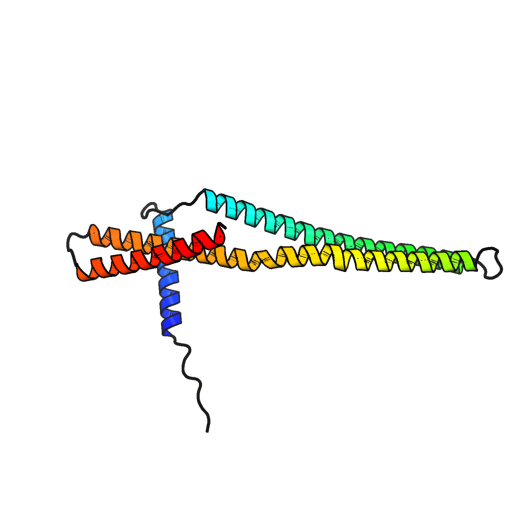ATOM 1357 O O . ILE A 1 170 ? -22.485 -3.934 39.617 1.00 91.31 170 ILE A O 1
ATOM 1361 N N . ALA A 1 171 ? -22.461 -4.703 41.735 1.00 92.56 171 ALA A N 1
ATOM 1362 C CA . ALA A 1 171 ? -21.052 -4.394 41.993 1.00 92.56 171 ALA A CA 1
ATOM 1363 C C . ALA A 1 171 ? -20.114 -5.090 40.992 1.00 92.56 171 ALA A C 1
ATOM 1365 O O . ALA A 1 171 ? -19.168 -4.490 40.483 1.00 92.56 171 ALA A O 1
ATOM 1366 N N . LYS A 1 172 ? -20.407 -6.349 40.641 1.00 92.56 172 LYS A N 1
ATOM 1367 C CA . LYS A 1 172 ? -19.634 -7.075 39.626 1.00 92.56 172 LYS A CA 1
ATOM 1368 C C . LYS A 1 172 ? -19.758 -6.444 38.234 1.00 92.56 172 LYS A C 1
ATOM 1370 O O . LYS A 1 172 ? -18.757 -6.314 37.533 1.00 92.56 172 LYS A O 1
ATOM 1375 N N . ALA A 1 173 ? -20.968 -6.061 37.825 1.00 91.31 173 ALA A N 1
ATOM 1376 C CA . ALA A 1 173 ? -21.188 -5.406 36.537 1.00 91.31 173 ALA A CA 1
ATOM 1377 C C . ALA A 1 173 ? -20.515 -4.022 36.465 1.00 91.31 173 ALA A C 1
ATOM 1379 O O . ALA A 1 173 ? -20.039 -3.634 35.400 1.00 91.31 173 ALA A O 1
ATOM 1380 N N . GLU A 1 174 ? -20.428 -3.303 37.587 1.00 93.31 174 GLU A N 1
ATOM 1381 C CA . GLU A 1 174 ? -19.698 -2.035 37.699 1.00 93.31 174 GLU A CA 1
ATOM 1382 C C . GLU A 1 174 ? -18.181 -2.220 37.521 1.00 93.31 174 GLU A C 1
ATOM 1384 O O . GLU A 1 174 ? -17.559 -1.494 36.744 1.00 93.31 174 GLU A O 1
ATOM 1389 N N . GLU A 1 175 ? -17.585 -3.241 38.153 1.00 93.69 175 GLU A N 1
ATOM 1390 C CA . GLU A 1 175 ? -16.166 -3.582 37.951 1.00 93.69 175 GLU A CA 1
ATOM 1391 C C . GLU A 1 175 ? -15.879 -3.950 36.483 1.00 93.69 175 GLU A C 1
ATOM 1393 O O . GLU A 1 175 ? -14.887 -3.509 35.892 1.00 93.69 175 GLU A O 1
ATOM 1398 N N . GLU A 1 176 ? -16.756 -4.754 35.870 1.00 91.69 176 GLU A N 1
ATOM 1399 C CA . GLU A 1 176 ? -16.636 -5.151 34.465 1.00 91.69 176 GLU A CA 1
ATOM 1400 C C . GLU A 1 176 ? -16.755 -3.951 33.513 1.00 91.69 176 GLU A C 1
ATOM 1402 O O . GLU A 1 176 ? -15.972 -3.859 32.560 1.00 91.69 176 GLU A O 1
ATOM 1407 N N . LEU A 1 177 ? -17.661 -3.008 33.799 1.00 93.25 177 LEU A N 1
ATOM 1408 C CA . LEU A 1 177 ? -17.792 -1.746 33.069 1.00 93.25 177 LEU A CA 1
ATOM 1409 C C . LEU A 1 177 ? -16.516 -0.903 33.173 1.00 93.25 177 LEU A C 1
ATOM 1411 O O . LEU A 1 177 ? -15.963 -0.520 32.140 1.00 93.25 177 LEU A O 1
ATOM 1415 N N . GLY A 1 178 ? -15.998 -0.684 34.386 1.00 93.00 178 GLY A N 1
ATOM 1416 C CA . GLY A 1 178 ? -14.766 0.083 34.599 1.00 93.00 178 GLY A CA 1
ATOM 1417 C C . GLY A 1 178 ? -13.556 -0.533 33.885 1.00 93.00 178 GLY A C 1
ATOM 1418 O O . GLY A 1 178 ? -12.760 0.169 33.256 1.00 93.00 178 GLY A O 1
ATOM 1419 N N . ARG A 1 179 ? -13.442 -1.870 33.888 1.00 93.38 179 ARG A N 1
ATOM 1420 C CA . ARG A 1 179 ? -12.393 -2.582 33.140 1.00 93.38 179 ARG A CA 1
ATOM 1421 C C . ARG A 1 179 ? -12.553 -2.415 31.626 1.00 93.38 179 ARG A C 1
ATOM 1423 O O . ARG A 1 179 ? -11.550 -2.232 30.933 1.00 93.38 179 ARG A O 1
ATOM 1430 N N . ALA A 1 180 ? -13.774 -2.523 31.101 1.00 91.38 180 ALA A N 1
ATOM 1431 C CA . ALA A 1 180 ? -14.036 -2.372 29.670 1.00 91.38 180 ALA A CA 1
ATOM 1432 C C . ALA A 1 180 ? -13.742 -0.943 29.188 1.00 91.38 180 ALA A C 1
ATOM 1434 O O . ALA A 1 180 ? -13.112 -0.785 28.141 1.00 91.38 180 ALA A O 1
ATOM 1435 N N . GLN A 1 181 ? -14.118 0.062 29.987 1.00 91.50 181 GLN A N 1
ATOM 1436 C CA . GLN A 1 181 ? -13.845 1.473 29.724 1.00 91.50 181 GLN A CA 1
ATOM 1437 C C . GLN A 1 181 ? -12.342 1.745 29.619 1.00 91.50 181 GLN A C 1
ATOM 1439 O O . GLN A 1 181 ? -11.881 2.220 28.583 1.00 91.50 181 GLN A O 1
ATOM 1444 N N . LYS A 1 182 ? -11.562 1.340 30.631 1.00 92.25 182 LYS A N 1
ATOM 1445 C CA . LYS A 1 182 ? -10.105 1.542 30.646 1.00 92.25 182 LYS A CA 1
ATOM 1446 C C . LYS A 1 182 ? -9.421 0.945 29.409 1.00 92.25 182 LYS A C 1
ATOM 1448 O O . LYS A 1 182 ? -8.608 1.601 28.769 1.00 92.25 182 LYS A O 1
ATOM 1453 N N . ILE A 1 183 ? -9.778 -0.290 29.040 1.00 90.88 183 ILE A N 1
ATOM 1454 C CA . ILE A 1 183 ? -9.210 -0.968 27.861 1.00 90.88 183 ILE A CA 1
ATOM 1455 C C . ILE A 1 183 ? -9.577 -0.239 26.561 1.00 90.88 183 ILE A C 1
ATOM 1457 O O . ILE A 1 183 ? -8.774 -0.208 25.625 1.00 90.88 183 ILE A O 1
ATOM 1461 N N . PHE A 1 184 ? -10.805 0.274 26.459 1.00 89.06 184 PHE A N 1
ATOM 1462 C CA . PHE A 1 184 ? -11.241 1.024 25.287 1.00 89.06 184 PHE A CA 1
ATOM 1463 C C . PHE A 1 184 ? -10.489 2.354 25.169 1.00 89.06 184 PHE A C 1
ATOM 1465 O O . PHE A 1 184 ? -9.939 2.626 24.105 1.00 89.06 184 PHE A O 1
ATOM 1472 N N . GLU A 1 185 ? -10.387 3.124 26.254 1.00 88.06 185 GLU A N 1
ATOM 1473 C CA . GLU A 1 185 ? -9.687 4.415 26.287 1.00 88.06 185 GLU A CA 1
ATOM 1474 C C . GLU A 1 185 ? -8.190 4.278 25.967 1.00 88.06 185 GLU A C 1
ATOM 1476 O O . GLU A 1 185 ? -7.675 5.022 25.133 1.00 88.06 185 GLU A O 1
ATOM 1481 N N . GLU A 1 186 ? -7.504 3.272 26.527 1.00 88.25 186 GLU A N 1
ATOM 1482 C CA . GLU A 1 186 ? -6.095 2.976 26.211 1.00 88.25 186 GLU A CA 1
ATOM 1483 C C . GLU A 1 186 ? -5.875 2.736 24.706 1.00 88.25 186 GLU A C 1
ATOM 1485 O O . GLU A 1 186 ? -4.897 3.204 24.118 1.00 88.25 186 GLU A O 1
ATOM 1490 N N . LEU A 1 187 ? -6.794 2.011 24.060 1.00 85.06 187 LEU A N 1
ATOM 1491 C CA . LEU A 1 187 ? -6.728 1.756 22.620 1.00 85.06 187 LEU A CA 1
ATOM 1492 C C . LEU A 1 187 ? -7.149 2.969 21.791 1.00 85.06 187 LEU A C 1
ATOM 1494 O O . LEU A 1 187 ? -6.630 3.139 20.692 1.00 85.06 187 LEU A O 1
ATOM 1498 N N . ASN A 1 188 ? -8.071 3.789 22.295 1.00 81.12 188 ASN A N 1
ATOM 1499 C CA . ASN A 1 188 ? -8.531 4.991 21.611 1.00 81.12 188 ASN A CA 1
ATOM 1500 C C . ASN A 1 188 ? -7.400 6.024 21.509 1.00 81.12 188 ASN A C 1
ATOM 1502 O O . ASN A 1 188 ? -7.109 6.499 20.415 1.00 81.12 188 ASN A O 1
ATOM 1506 N N . CYS A 1 189 ? -6.682 6.276 22.611 1.00 75.38 189 CYS A N 1
ATOM 1507 C CA . CYS A 1 189 ? -5.526 7.177 22.627 1.00 75.38 189 CYS A CA 1
ATOM 1508 C C . CYS A 1 189 ? -4.388 6.686 21.724 1.00 75.38 189 CYS A C 1
ATOM 1510 O O . CYS A 1 189 ? -3.764 7.479 21.031 1.00 75.38 189 CYS A O 1
ATOM 1512 N N . GLY A 1 190 ? -4.127 5.374 21.699 1.00 66.06 190 GLY A N 1
ATOM 1513 C CA . GLY A 1 190 ? -3.036 4.824 20.897 1.00 66.06 190 GLY A CA 1
ATOM 1514 C C . GLY A 1 190 ? -3.268 4.854 19.381 1.00 66.06 190 GLY A C 1
ATOM 1515 O O . GLY A 1 190 ? -2.299 4.707 18.644 1.00 66.06 190 GLY A O 1
ATOM 1516 N N . VAL A 1 191 ? -4.515 4.957 18.908 1.00 62.25 191 VAL A N 1
ATOM 1517 C CA . VAL A 1 191 ? -4.850 4.982 17.466 1.00 62.25 191 VAL A CA 1
ATOM 1518 C C . VAL A 1 191 ? -5.129 6.408 16.968 1.00 62.25 191 VAL A C 1
ATOM 1520 O O . VAL A 1 191 ? -5.058 6.644 15.769 1.00 62.25 191 VAL A O 1
ATOM 1523 N N . ALA A 1 192 ? -5.435 7.346 17.871 1.00 56.34 192 ALA A N 1
ATOM 1524 C CA . ALA A 1 192 ? -5.682 8.752 17.547 1.00 56.34 192 ALA A CA 1
ATOM 1525 C C . ALA A 1 192 ? -4.427 9.651 17.605 1.00 56.34 192 ALA A C 1
ATOM 1527 O O . ALA A 1 192 ? -4.505 10.801 17.179 1.00 56.34 192 ALA A O 1
ATOM 1528 N N . GLY A 1 193 ? -3.309 9.156 18.152 1.00 42.50 193 GLY A N 1
ATOM 1529 C CA . GLY A 1 193 ? -1.995 9.815 18.128 1.00 42.50 193 GLY A CA 1
ATOM 1530 C C . GLY A 1 193 ? -1.077 9.199 17.087 1.00 42.50 193 GLY A C 1
ATOM 1531 O O . GLY A 1 193 ? -0.294 9.968 16.495 1.00 42.50 193 GLY A O 1
#

Sequence (193 aa):
MAEIGKGVTAGKLASNVQKRLSRAQEKVMQKLGKADETRDAAFEEMVANFNKQMAEGTKLQKDLKAYMVAVKTMHEASRRLQDCLADMYEPDWFGKEETDALAEDTDTLWLEYHQNITDQSLLCVDTYLAQFPEIKARIAKRDRKMVDFDSARHHFASLQKSKKKDDAKIAKAEEELGRAQKIFEELNCGVAG

InterPro domains:
  IPR003005 Amphiphysin [PTHR46514] (1-189)
  IPR004148 BAR domain [PF03114] (18-188)
  IPR004148 BAR domain [PS51021] (28-193)
  IPR004148 BAR domain [SM00721] (16-193)
  IPR027267 AH/BAR domain superfamily [G3DSA:1.20.1270.60] (9-190)
  IPR027267 AH/BAR domain superfamily [SSF103657] (30-188)

Nearest PDB structures (foldseek):
  4avm-assembly1_A-2  TM=9.462E-01  e=1.466E-14  Homo sapiens
  2fic-assembly3_B  TM=9.542E-01  e=8.975E-12  Homo sapiens
  2fic-assembly2_A  TM=9.648E-01  e=4.559E-10  Homo sapiens
  4atm-assembly1_A-2  TM=8.724E-01  e=7.763E-11  Homo sapiens
  4i1q-assembly1_B  TM=8.133E-01  e=3.943E-09  Homo sapiens

Solvent-accessible surface area (backbone atoms only — not comparable to full-atom values): 10752 Å² total; per-residue (Å²): 140,83,87,76,87,80,69,98,46,72,66,61,56,52,52,52,50,52,54,52,52,52,40,54,51,42,55,51,33,33,76,68,71,74,41,79,74,89,81,55,69,68,58,52,49,51,52,50,51,51,54,49,51,53,51,53,50,54,48,50,52,51,52,50,53,52,48,52,52,50,51,53,52,48,47,57,51,52,49,54,54,47,49,56,49,56,76,70,50,55,87,87,45,89,62,40,70,62,52,51,51,52,49,53,53,51,52,50,52,47,52,52,50,54,49,44,46,48,64,64,50,49,46,50,51,52,60,58,56,64,51,50,64,60,54,52,52,49,52,56,48,35,55,54,30,47,43,50,25,40,45,29,49,50,51,37,53,53,50,74,70,38,93,73,78,51,67,70,61,46,54,52,33,48,54,50,27,56,54,29,45,54,58,27,51,60,43,48,57,68,72,76,109

Organism: Oryzias melastigma (NCBI:txid30732)

Secondary structure (DSSP, 8-state):
---------HHHHHHHHHHHHHHHHHHHHHHTTSSPPP--HHHHHHHHHHHHHHHHHHHHHHHHHHHHHHHHHHHHHHHHHHHHHHHHS-TTSTTHHHHHHHHHHHHHHHHHHHHHIIIIIIHHHHHHHTTHHHHHHHHHHHHHHHHHHHHHHHHHHHHHT-SS--HHHHHHHHHHHHHHHHHHHHHHHHHH-

Mean predicted aligned error: 8.82 Å